Protein AF-A0A0F9H8A0-F1 (afdb_monomer)

Solvent-accessible surface area (backbone atoms only — not comparable to full-atom values): 14462 Å² total; per-residue (Å²): 134,88,82,73,84,85,68,74,73,95,66,88,73,52,72,57,51,53,51,44,54,67,48,83,73,70,80,74,51,96,72,32,31,74,74,49,65,46,56,54,53,43,46,48,53,50,52,33,48,75,70,56,35,42,76,74,58,87,65,53,58,49,68,42,84,92,52,34,30,39,40,38,41,41,46,32,44,36,91,89,60,85,52,95,54,47,40,42,29,38,37,37,36,38,37,75,76,69,84,42,43,43,32,42,33,24,20,43,30,47,76,87,47,95,50,76,55,54,62,72,73,46,73,47,76,43,65,44,37,49,69,64,88,87,53,72,29,45,62,46,52,48,48,54,47,47,54,51,36,56,54,48,46,59,74,48,43,63,57,55,51,51,53,47,52,43,20,55,71,35,67,40,42,58,68,55,49,52,53,50,53,47,38,35,45,75,71,68,56,68,41,53,81,73,36,50,59,45,30,55,47,29,35,70,65,35,94,85,36,30,56,37,87,93,48,33,38,30,48,40,29,52,51,50,25,48,49,49,32,45,65,78,43,57,82,93,47,34,64,61,47,53,50,53,50,48,53,50,39,68,75,62,49,54,86,51,87,118

Sequence (258 aa):
MKRVSKGAIPRKLTENEKFIRGIPIPEVTKSYQPLSHGQQIDILLEEGKMNGFELVSDPHIQWCKRGQVYAGTFDFNHPDVKDKDMGIRVIEMNSYNKKHTAKIATGSNVFICCNGMLVGDFILARKHTPGNLKNNGVVADFKNMVTKALVRSLSSFEELVDEKNRMKSVQFDEQASAWLVDRLFFEEEIINATQFQFLKQEMYLSKNFAVGPKGLITLWDFYNNVTETLKSTRANLMADRHMELHEYTMNNLVDYKF

Organism: NCBI:txid412755

pLDDT: mean 84.56, std 14.17, range [29.94, 96.31]

Structure (mmCIF, N/CA/C/O backbone):
data_AF-A0A0F9H8A0-F1
#
_entry.id   AF-A0A0F9H8A0-F1
#
loop_
_atom_site.group_PDB
_atom_site.id
_atom_site.type_symbol
_atom_site.label_atom_id
_atom_site.label_alt_id
_atom_site.label_comp_id
_atom_site.label_asym_id
_atom_site.label_entity_id
_atom_site.label_seq_id
_atom_site.pdbx_PDB_ins_code
_atom_site.Cartn_x
_atom_site.Cartn_y
_atom_site.Cartn_z
_atom_site.occupancy
_atom_site.B_iso_or_equiv
_atom_site.auth_seq_id
_atom_site.auth_comp_id
_atom_site.auth_asym_id
_atom_site.auth_atom_id
_atom_site.pdbx_PDB_model_num
ATOM 1 N N . MET A 1 1 ? 29.629 5.041 -24.438 1.00 32.06 1 MET A N 1
ATOM 2 C CA . MET A 1 1 ? 29.926 5.748 -23.170 1.00 32.06 1 MET A CA 1
ATOM 3 C C . MET A 1 1 ? 28.861 5.399 -22.141 1.00 32.06 1 MET A C 1
ATOM 5 O O . MET A 1 1 ? 27.707 5.759 -22.329 1.00 32.06 1 MET A O 1
ATOM 9 N N . LYS A 1 2 ? 29.227 4.649 -21.095 1.00 34.38 2 LYS A N 1
ATOM 10 C CA . LYS A 1 2 ? 28.341 4.310 -19.972 1.00 34.38 2 LYS A CA 1
ATOM 11 C C . LYS A 1 2 ? 28.181 5.544 -19.076 1.00 34.38 2 LYS A C 1
ATOM 13 O O . LYS A 1 2 ? 29.119 5.896 -18.368 1.00 34.38 2 LYS A O 1
ATOM 18 N N . ARG A 1 3 ? 27.015 6.197 -19.088 1.00 29.94 3 ARG A N 1
ATOM 19 C CA . ARG A 1 3 ? 26.591 7.054 -17.970 1.00 29.94 3 ARG A CA 1
ATOM 20 C C . ARG A 1 3 ? 25.947 6.140 -16.932 1.00 29.94 3 ARG A C 1
ATOM 22 O O . ARG A 1 3 ? 24.767 5.832 -17.021 1.00 29.94 3 ARG A O 1
ATOM 29 N N . VAL A 1 4 ? 26.765 5.643 -16.010 1.00 35.88 4 VAL A N 1
ATOM 30 C CA . VAL A 1 4 ? 26.280 5.071 -14.751 1.00 35.88 4 VAL A CA 1
ATOM 31 C C . VAL A 1 4 ? 25.747 6.245 -13.929 1.00 35.88 4 VAL A C 1
ATOM 33 O O . VAL A 1 4 ? 26.435 7.262 -13.810 1.00 35.88 4 VAL A O 1
ATOM 36 N N . SER A 1 5 ? 24.509 6.142 -13.451 1.00 35.53 5 SER A N 1
ATOM 37 C CA . SER A 1 5 ? 23.850 7.143 -12.613 1.00 35.53 5 SER A CA 1
ATOM 38 C C . SER A 1 5 ? 24.710 7.447 -11.383 1.00 35.53 5 SER A C 1
ATOM 40 O O . SER A 1 5 ? 24.939 6.599 -10.524 1.00 35.53 5 SER A O 1
ATOM 42 N N . LYS A 1 6 ? 25.225 8.678 -11.312 1.00 39.84 6 LYS A N 1
ATOM 43 C CA . LYS A 1 6 ? 25.695 9.274 -10.061 1.00 39.84 6 LYS A CA 1
ATOM 44 C C . LYS A 1 6 ? 24.446 9.756 -9.327 1.00 39.84 6 LYS A C 1
ATOM 46 O O . LYS A 1 6 ? 23.871 10.744 -9.767 1.00 39.84 6 LYS A O 1
ATOM 51 N N . GLY A 1 7 ? 24.041 9.064 -8.265 1.00 41.06 7 GLY A N 1
ATOM 52 C CA . GLY A 1 7 ? 22.881 9.498 -7.482 1.00 41.06 7 GLY A CA 1
ATOM 53 C C . GLY A 1 7 ? 22.277 8.512 -6.485 1.00 41.06 7 GLY A C 1
ATOM 54 O O . GLY A 1 7 ? 21.287 8.861 -5.861 1.00 41.06 7 GLY A O 1
ATOM 55 N N . ALA A 1 8 ? 22.845 7.320 -6.256 1.00 47.91 8 ALA A N 1
ATOM 56 C CA . ALA A 1 8 ? 22.324 6.461 -5.192 1.00 47.91 8 ALA A CA 1
ATOM 57 C C . ALA A 1 8 ? 22.437 7.188 -3.839 1.00 47.91 8 ALA A C 1
ATOM 59 O O . ALA A 1 8 ? 23.541 7.527 -3.400 1.00 47.91 8 ALA A O 1
ATOM 60 N N . ILE A 1 9 ? 21.295 7.439 -3.191 1.00 56.16 9 ILE A N 1
ATOM 61 C CA . ILE A 1 9 ? 21.244 7.936 -1.813 1.00 56.16 9 ILE A CA 1
ATOM 62 C C . ILE A 1 9 ? 22.126 7.008 -0.967 1.00 56.16 9 ILE A C 1
ATOM 64 O O . ILE A 1 9 ? 21.949 5.790 -1.059 1.00 56.16 9 ILE A O 1
ATOM 68 N N . PRO A 1 10 ? 23.095 7.532 -0.190 1.00 59.66 10 PRO A N 1
ATOM 69 C CA . PRO A 1 10 ? 24.011 6.694 0.568 1.00 59.66 10 PRO A CA 1
ATOM 70 C C . PRO A 1 10 ? 23.231 5.923 1.636 1.00 59.66 10 PRO A C 1
ATOM 72 O O . PRO A 1 10 ? 22.961 6.428 2.720 1.00 59.66 10 PRO A O 1
ATOM 75 N N . ARG A 1 11 ? 22.859 4.686 1.303 1.00 81.62 11 ARG A N 1
ATOM 76 C CA . ARG A 1 11 ? 22.268 3.704 2.208 1.00 81.62 11 ARG A CA 1
ATOM 77 C C . ARG A 1 11 ? 22.850 2.327 1.936 1.00 81.62 11 ARG A C 1
ATOM 79 O O . ARG A 1 11 ? 23.306 2.025 0.830 1.00 81.62 11 ARG A O 1
ATOM 86 N N . LYS A 1 12 ? 22.815 1.469 2.951 1.00 83.81 12 LYS A N 1
ATOM 87 C CA . LYS A 1 12 ? 23.184 0.065 2.790 1.00 83.81 12 LYS A CA 1
ATOM 88 C C . LYS A 1 12 ? 22.099 -0.625 1.959 1.00 83.81 12 LYS A C 1
ATOM 90 O O . LYS A 1 12 ? 20.932 -0.607 2.319 1.00 83.81 12 LYS A O 1
ATOM 95 N N . LEU A 1 13 ? 22.483 -1.222 0.833 1.00 88.00 13 LEU A N 1
ATOM 96 C CA . LEU A 1 13 ? 21.547 -1.988 0.009 1.00 88.00 13 LEU A CA 1
ATOM 97 C C . LEU A 1 13 ? 21.245 -3.341 0.667 1.00 88.00 13 LEU A C 1
ATOM 99 O O . LEU A 1 13 ? 22.172 -4.014 1.143 1.00 88.00 13 LEU A O 1
ATOM 103 N N . THR A 1 14 ? 19.980 -3.762 0.629 1.00 89.25 14 THR A N 1
ATOM 104 C CA . THR A 1 14 ? 19.566 -5.112 1.040 1.00 89.25 14 THR A CA 1
ATOM 105 C C . THR A 1 14 ? 20.143 -6.162 0.083 1.00 89.25 14 THR A C 1
ATOM 107 O O . THR A 1 14 ? 20.545 -5.849 -1.041 1.00 89.25 14 THR A O 1
ATOM 110 N N . GLU A 1 15 ? 20.213 -7.427 0.503 1.00 92.25 15 GLU A N 1
ATOM 111 C CA . GLU A 1 15 ? 20.715 -8.507 -0.363 1.00 92.25 15 GLU A CA 1
ATOM 112 C C . GLU A 1 15 ? 19.858 -8.678 -1.621 1.00 92.25 15 GLU A C 1
ATOM 114 O O . GLU A 1 15 ? 20.394 -8.760 -2.728 1.00 92.25 15 GLU A O 1
ATOM 119 N N . ASN A 1 16 ? 18.532 -8.630 -1.466 1.00 91.44 16 ASN A N 1
ATOM 120 C CA . ASN A 1 16 ? 17.599 -8.699 -2.588 1.00 91.44 16 ASN A CA 1
ATOM 121 C C . ASN A 1 16 ? 17.776 -7.527 -3.553 1.00 91.44 16 ASN A C 1
ATOM 123 O O . ASN A 1 16 ? 17.744 -7.728 -4.766 1.00 91.44 16 ASN A O 1
ATOM 127 N N . GLU A 1 17 ? 18.014 -6.318 -3.045 1.00 93.81 17 GLU A N 1
ATOM 128 C CA . GLU A 1 17 ? 18.275 -5.169 -3.903 1.00 93.81 17 GLU A CA 1
ATOM 129 C C . GLU A 1 17 ? 19.599 -5.298 -4.668 1.00 93.81 17 GLU A C 1
ATOM 131 O O . G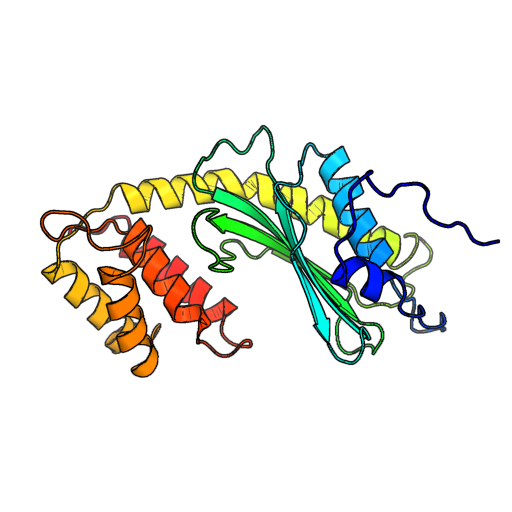LU A 1 17 ? 19.644 -5.055 -5.877 1.00 93.81 17 GLU A O 1
ATOM 136 N N . LYS A 1 18 ? 20.677 -5.719 -3.992 1.00 94.69 18 LYS A N 1
ATOM 137 C CA . LYS A 1 18 ? 21.968 -5.994 -4.646 1.00 94.69 18 LYS A CA 1
ATOM 138 C C . LYS A 1 18 ? 21.800 -7.011 -5.772 1.00 94.69 18 LYS A C 1
ATOM 140 O O . LYS A 1 18 ? 22.342 -6.809 -6.858 1.00 94.69 18 LYS A O 1
ATOM 145 N N . PHE A 1 19 ? 21.022 -8.065 -5.526 1.00 94.88 19 PHE A N 1
ATOM 146 C CA . PHE A 1 19 ? 20.729 -9.096 -6.513 1.00 94.88 19 PHE A CA 1
ATOM 147 C C . PHE A 1 19 ? 20.021 -8.527 -7.750 1.00 94.88 19 PHE A C 1
ATOM 149 O O . PHE A 1 19 ? 20.534 -8.683 -8.857 1.00 94.88 19 PHE A O 1
ATOM 156 N N . ILE A 1 20 ? 18.896 -7.812 -7.591 1.00 94.00 20 ILE A N 1
ATOM 157 C CA . ILE A 1 20 ? 18.136 -7.286 -8.745 1.00 94.00 20 ILE A CA 1
ATOM 158 C C . ILE A 1 20 ? 18.906 -6.219 -9.534 1.00 94.00 20 ILE A C 1
ATOM 160 O O . ILE A 1 20 ? 18.735 -6.119 -10.749 1.00 94.00 20 ILE A O 1
ATOM 164 N N . ARG A 1 21 ? 19.788 -5.452 -8.878 1.00 95.75 21 ARG A N 1
ATOM 165 C CA . ARG A 1 21 ? 20.677 -4.483 -9.541 1.00 95.75 21 ARG A CA 1
ATOM 166 C C . ARG A 1 21 ? 21.768 -5.159 -10.374 1.00 95.75 21 ARG A C 1
ATOM 168 O O . ARG A 1 21 ? 22.250 -4.558 -11.329 1.00 95.75 21 ARG A O 1
ATOM 175 N N . GLY A 1 22 ? 22.143 -6.391 -10.026 1.00 94.94 22 GLY A N 1
ATOM 176 C CA . GLY A 1 22 ? 23.110 -7.204 -10.765 1.00 94.94 22 GLY A CA 1
ATOM 177 C C . GLY A 1 22 ? 22.526 -7.952 -11.967 1.00 94.94 22 GLY A C 1
ATOM 178 O O . GLY A 1 22 ? 23.289 -8.519 -12.749 1.00 94.94 22 GLY A O 1
ATOM 179 N N . ILE A 1 23 ? 21.199 -7.969 -12.138 1.00 95.62 23 ILE A N 1
ATOM 180 C CA . ILE A 1 23 ? 20.561 -8.668 -13.260 1.00 95.62 23 ILE A CA 1
ATOM 181 C C . ILE A 1 23 ? 20.904 -7.961 -14.579 1.00 95.62 23 ILE A C 1
ATOM 183 O O . ILE A 1 23 ? 20.691 -6.749 -14.691 1.00 95.62 23 ILE A O 1
ATOM 187 N N . PRO A 1 24 ? 21.388 -8.695 -15.601 1.00 94.69 24 PRO A N 1
ATOM 188 C CA . PRO A 1 24 ? 21.674 -8.121 -16.908 1.00 94.69 24 PRO A CA 1
ATOM 189 C C . PRO A 1 24 ? 20.450 -7.416 -17.497 1.00 94.69 24 PRO A C 1
ATOM 191 O O . PRO A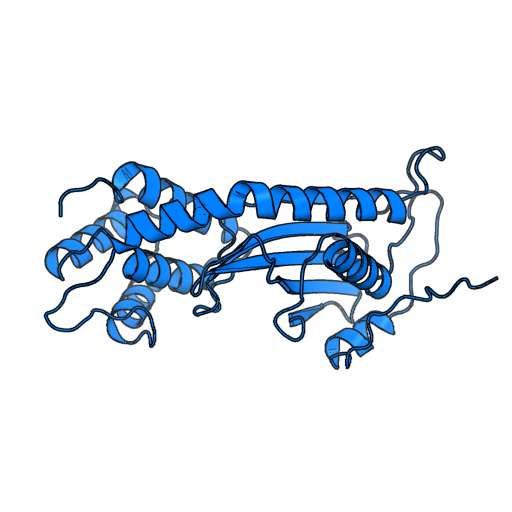 1 24 ? 19.380 -8.010 -17.642 1.00 94.69 24 PRO A O 1
ATOM 194 N N . ILE A 1 25 ? 20.625 -6.142 -17.846 1.00 94.31 25 ILE A N 1
ATOM 195 C CA . ILE A 1 25 ? 19.591 -5.348 -18.508 1.00 94.31 25 ILE A CA 1
ATOM 196 C C . ILE A 1 25 ? 19.433 -5.890 -19.938 1.00 94.31 25 ILE A C 1
ATOM 198 O O . ILE A 1 25 ? 20.445 -6.028 -20.631 1.00 94.31 25 ILE A O 1
ATOM 202 N N . PRO A 1 26 ? 18.206 -6.189 -20.403 1.00 93.62 26 PRO A N 1
ATOM 203 C CA . PRO A 1 26 ? 17.991 -6.627 -21.778 1.00 93.62 26 PRO A CA 1
ATOM 204 C C . PRO A 1 26 ? 18.470 -5.601 -22.809 1.00 93.62 26 PRO A C 1
ATOM 206 O O . PRO A 1 26 ? 18.544 -4.401 -22.539 1.00 93.62 26 PRO A O 1
ATOM 209 N N . GLU A 1 27 ? 18.732 -6.057 -24.029 1.00 91.88 27 GLU A N 1
ATOM 210 C CA . GLU A 1 27 ? 19.092 -5.155 -25.120 1.00 91.88 27 GLU A CA 1
ATOM 211 C C . GLU A 1 27 ? 17.899 -4.307 -25.582 1.00 91.88 27 GLU A C 1
ATOM 213 O O . GLU A 1 27 ? 16.746 -4.754 -25.628 1.00 91.88 27 GLU A O 1
ATOM 218 N N . VAL A 1 28 ? 18.190 -3.056 -25.944 1.00 90.56 28 VAL A N 1
ATOM 219 C CA . VAL A 1 28 ? 17.212 -2.150 -26.550 1.00 90.56 28 VAL A CA 1
ATOM 220 C C . VAL A 1 28 ? 16.885 -2.651 -27.957 1.00 90.56 28 VAL A C 1
ATOM 222 O O . VAL A 1 28 ? 17.776 -2.940 -28.750 1.00 90.56 28 VAL A O 1
ATOM 225 N N . THR A 1 29 ? 15.600 -2.701 -28.296 1.00 90.25 29 THR A N 1
ATOM 226 C CA . THR A 1 29 ? 15.117 -3.039 -29.642 1.00 90.25 29 THR A CA 1
ATOM 227 C C . THR A 1 29 ? 14.176 -1.949 -30.153 1.00 90.25 29 THR A C 1
ATOM 229 O O . THR A 1 29 ? 13.736 -1.088 -29.391 1.00 90.25 29 THR A O 1
ATOM 232 N N . LYS A 1 30 ? 13.790 -2.013 -31.435 1.00 88.12 30 LYS A N 1
ATOM 233 C CA . LYS A 1 30 ? 12.841 -1.058 -32.041 1.00 88.12 30 LYS A CA 1
ATOM 234 C C . LYS A 1 30 ? 11.514 -0.939 -31.274 1.00 88.12 30 LYS A C 1
ATOM 236 O O . LYS A 1 30 ? 10.897 0.118 -31.297 1.00 88.12 30 LYS A O 1
ATOM 241 N N . SER A 1 31 ? 11.074 -2.006 -30.606 1.00 88.69 31 SER A N 1
ATOM 242 C CA . SER A 1 31 ? 9.804 -2.057 -29.870 1.00 88.69 31 SER A CA 1
ATOM 243 C C . SER A 1 31 ? 9.968 -2.148 -28.350 1.00 88.69 31 SER A C 1
ATOM 245 O O . SER A 1 31 ? 8.963 -2.185 -27.641 1.00 88.69 31 SER A O 1
ATOM 247 N N . TYR A 1 32 ? 11.203 -2.174 -27.832 1.00 90.25 32 TYR A N 1
ATOM 248 C CA . TYR A 1 32 ? 11.466 -2.381 -26.408 1.00 90.25 32 TYR A CA 1
ATOM 249 C C . TYR A 1 32 ? 12.641 -1.540 -25.903 1.00 90.25 32 TYR A C 1
ATOM 251 O O . TYR A 1 32 ? 13.770 -1.717 -26.351 1.00 90.25 32 TYR A O 1
ATOM 259 N N . GLN A 1 33 ? 12.372 -0.669 -24.933 1.00 91.94 33 GLN A N 1
ATOM 260 C CA . GLN A 1 33 ? 13.355 0.110 -24.186 1.00 91.94 33 GLN A CA 1
ATOM 261 C C . GLN A 1 33 ? 13.244 -0.269 -22.696 1.00 91.94 33 GLN A C 1
ATOM 263 O O . GLN A 1 33 ? 12.317 0.190 -22.026 1.00 91.94 33 GLN A O 1
ATOM 268 N N . PRO A 1 34 ? 14.134 -1.129 -22.168 1.00 91.06 34 PRO A N 1
ATOM 269 C CA . PRO A 1 34 ? 14.078 -1.544 -20.772 1.00 91.06 34 PRO A CA 1
ATOM 270 C C . PRO A 1 34 ? 14.376 -0.379 -19.825 1.00 91.06 34 PRO A C 1
ATOM 272 O O . PRO A 1 34 ? 15.250 0.446 -20.085 1.00 91.06 34 PRO A O 1
ATOM 275 N N . LEU A 1 35 ? 13.671 -0.366 -18.695 1.00 92.31 35 LEU A N 1
ATOM 276 C CA . LEU A 1 35 ? 13.994 0.442 -17.523 1.00 92.31 35 LEU A CA 1
ATOM 277 C C . LEU A 1 35 ? 14.692 -0.480 -16.529 1.00 92.31 35 LEU A C 1
ATOM 279 O O . LEU A 1 35 ? 14.102 -1.486 -16.134 1.00 92.31 35 LEU A O 1
ATOM 283 N N . SER A 1 36 ? 15.933 -0.168 -16.153 1.00 94.62 36 SER A N 1
ATOM 284 C CA . SER A 1 36 ? 16.666 -0.981 -15.178 1.00 94.62 36 SER A CA 1
ATOM 285 C C . SER A 1 36 ? 15.924 -1.033 -13.841 1.00 94.62 36 SER A C 1
ATOM 287 O O . SER A 1 36 ? 15.410 -0.014 -13.387 1.00 94.62 36 SER A O 1
ATOM 289 N N . HIS A 1 37 ? 15.897 -2.196 -13.188 1.00 94.38 37 HIS A N 1
ATOM 290 C CA . HIS A 1 37 ? 15.320 -2.356 -11.852 1.00 94.38 37 HIS A CA 1
ATOM 291 C C . HIS A 1 37 ? 15.963 -1.400 -10.843 1.00 94.38 37 HIS A C 1
ATOM 293 O O . HIS A 1 37 ? 15.261 -0.696 -10.130 1.00 94.38 37 HIS A O 1
ATOM 299 N N . GLY A 1 38 ? 17.296 -1.301 -10.851 1.00 94.56 38 GLY A N 1
ATOM 300 C CA . GLY A 1 38 ? 18.009 -0.351 -9.997 1.00 94.56 38 GLY A CA 1
ATOM 301 C C . GLY A 1 38 ? 17.676 1.101 -10.323 1.00 94.56 38 GLY A C 1
ATOM 302 O O . GLY A 1 38 ? 17.449 1.891 -9.418 1.00 94.56 38 GLY A O 1
ATOM 303 N N . GLN A 1 39 ? 17.583 1.431 -11.613 1.00 94.00 39 GLN A N 1
ATOM 304 C CA . GLN A 1 39 ? 17.259 2.789 -12.046 1.00 94.00 39 GLN A CA 1
ATOM 305 C C . GLN A 1 39 ? 15.844 3.203 -11.634 1.00 94.00 39 GLN A C 1
ATOM 307 O O . GLN A 1 39 ? 15.631 4.359 -11.299 1.00 94.00 39 GLN A O 1
ATOM 312 N N . GLN A 1 40 ? 14.885 2.277 -11.657 1.00 94.38 40 GLN A N 1
ATOM 313 C CA . GLN A 1 40 ? 13.522 2.541 -11.209 1.00 94.38 40 GLN A CA 1
ATOM 314 C C . GLN A 1 40 ? 13.489 2.923 -9.720 1.00 94.38 40 GLN A C 1
ATOM 316 O O . GLN A 1 40 ? 12.952 3.972 -9.376 1.00 94.38 40 GLN A O 1
ATOM 321 N N . ILE A 1 41 ? 14.190 2.150 -8.882 1.00 95.12 41 ILE A N 1
ATOM 322 C CA . ILE A 1 41 ? 14.358 2.433 -7.449 1.00 95.12 41 ILE A CA 1
ATOM 323 C C . ILE A 1 41 ? 15.068 3.774 -7.227 1.00 95.12 41 ILE A C 1
ATOM 325 O O . ILE A 1 41 ? 14.660 4.557 -6.374 1.00 95.12 41 ILE A O 1
ATOM 329 N N . ASP A 1 42 ? 16.134 4.044 -7.985 1.00 94.88 42 ASP A N 1
ATOM 330 C CA . ASP A 1 42 ? 16.898 5.289 -7.856 1.00 94.88 42 ASP A CA 1
ATOM 331 C C . ASP A 1 42 ? 16.020 6.506 -8.171 1.00 94.88 42 ASP A C 1
ATOM 333 O O . ASP A 1 42 ? 16.030 7.463 -7.406 1.00 94.88 42 ASP A O 1
ATOM 337 N N . ILE A 1 43 ? 15.200 6.443 -9.230 1.00 95.06 43 ILE A N 1
ATOM 338 C CA . ILE A 1 43 ? 14.259 7.518 -9.580 1.00 95.06 43 ILE A CA 1
ATOM 339 C C . ILE A 1 43 ? 13.276 7.772 -8.435 1.00 95.06 43 ILE A C 1
ATOM 341 O O . ILE A 1 43 ? 13.077 8.928 -8.074 1.00 95.06 43 ILE A O 1
ATOM 345 N N . LEU A 1 44 ? 12.680 6.725 -7.851 1.00 95.31 44 LEU A N 1
ATOM 346 C CA . LEU A 1 44 ? 11.758 6.881 -6.724 1.00 95.31 44 LEU A CA 1
ATOM 347 C C . LEU A 1 44 ? 12.417 7.573 -5.535 1.00 95.31 44 LEU A C 1
ATOM 349 O O . LEU A 1 44 ? 11.862 8.513 -4.974 1.00 95.31 44 LEU A O 1
ATOM 353 N N . LEU A 1 45 ? 13.601 7.106 -5.150 1.00 94.88 45 LEU A N 1
ATOM 354 C CA . LEU A 1 45 ? 14.307 7.628 -3.988 1.00 94.88 45 LEU A CA 1
ATOM 355 C C . LEU A 1 45 ? 14.793 9.066 -4.215 1.00 94.88 45 LEU A C 1
ATOM 357 O O . LEU A 1 45 ? 14.652 9.904 -3.324 1.00 94.88 45 LEU A O 1
ATOM 361 N N . GLU A 1 46 ? 15.339 9.365 -5.395 1.00 94.38 46 GLU A N 1
ATOM 362 C CA . GLU A 1 46 ? 15.780 10.711 -5.772 1.00 94.38 46 GLU A CA 1
ATOM 363 C C . GLU A 1 46 ? 14.603 11.694 -5.803 1.00 94.38 46 GLU A C 1
ATOM 365 O O . GLU A 1 46 ? 14.675 12.747 -5.168 1.00 94.38 46 GLU A O 1
ATOM 370 N N . GLU A 1 47 ? 13.503 11.340 -6.475 1.00 94.00 47 GLU A N 1
ATOM 371 C CA . GLU A 1 47 ? 12.308 12.185 -6.544 1.00 94.00 47 GLU A CA 1
ATOM 372 C C . GLU A 1 47 ? 11.634 12.335 -5.181 1.00 94.00 47 GLU A C 1
ATOM 374 O O . GLU A 1 47 ? 11.249 13.445 -4.819 1.00 94.00 47 GLU A O 1
ATOM 379 N N . GLY A 1 48 ? 11.546 11.260 -4.395 1.00 93.31 48 GLY A N 1
ATOM 380 C CA . GLY A 1 48 ? 11.048 11.308 -3.023 1.00 93.31 48 GLY A CA 1
ATOM 381 C C . GLY A 1 48 ? 11.832 12.315 -2.191 1.00 93.31 48 GLY A C 1
ATOM 382 O O . GLY A 1 48 ? 11.259 13.267 -1.666 1.00 93.31 48 GLY A O 1
ATOM 383 N N . LYS A 1 49 ? 13.162 12.187 -2.167 1.00 93.00 49 LYS A N 1
ATOM 384 C CA . LYS A 1 49 ? 14.032 13.110 -1.432 1.00 93.00 49 LYS A CA 1
ATOM 385 C C . LYS A 1 49 ? 13.891 14.558 -1.913 1.00 93.00 49 LYS A C 1
ATOM 387 O O . LYS A 1 49 ? 13.875 15.471 -1.093 1.00 93.00 49 LYS A O 1
ATOM 392 N N . MET A 1 50 ? 13.801 14.782 -3.226 1.00 92.00 50 MET A N 1
ATOM 393 C CA . MET A 1 50 ? 13.605 16.123 -3.792 1.00 92.00 50 MET A CA 1
ATOM 394 C C . MET A 1 50 ? 12.276 16.761 -3.372 1.00 92.00 50 MET A C 1
ATOM 396 O O . MET A 1 50 ? 12.202 17.984 -3.290 1.00 92.00 50 MET A O 1
ATOM 400 N N . ASN A 1 51 ? 11.259 15.948 -3.090 1.00 90.94 51 ASN A N 1
ATOM 401 C CA . ASN A 1 51 ? 9.940 16.388 -2.644 1.00 90.94 51 ASN A CA 1
ATOM 402 C C . ASN A 1 51 ? 9.747 16.229 -1.124 1.00 90.94 51 ASN A C 1
ATOM 404 O O . ASN A 1 51 ? 8.616 16.162 -0.676 1.00 90.94 51 ASN A O 1
ATOM 408 N N . GLY A 1 52 ? 10.823 16.144 -0.330 1.00 91.44 52 GLY A N 1
ATOM 409 C CA . GLY A 1 52 ? 10.732 16.125 1.138 1.00 91.44 52 GLY A CA 1
ATOM 410 C C . GLY A 1 52 ? 10.314 14.789 1.762 1.00 91.44 52 GLY A C 1
ATOM 411 O O . GLY A 1 52 ? 10.075 14.736 2.965 1.00 91.44 52 GLY A O 1
ATOM 412 N N . PHE A 1 53 ? 10.242 13.708 0.981 1.00 92.06 53 PHE A N 1
ATOM 413 C CA . PHE A 1 53 ? 9.970 12.375 1.510 1.00 92.06 53 PHE A CA 1
ATOM 414 C C . PHE A 1 53 ? 11.232 11.751 2.098 1.00 92.06 53 PHE A C 1
ATOM 416 O O . PHE A 1 53 ? 12.299 11.733 1.475 1.00 92.06 53 PHE A O 1
ATOM 423 N N . GLU A 1 54 ? 11.076 11.149 3.270 1.00 90.88 54 GLU A N 1
ATOM 424 C CA . GLU A 1 54 ? 12.137 10.451 3.984 1.00 90.88 54 GLU A CA 1
ATOM 425 C C . GLU A 1 54 ? 11.787 8.975 4.124 1.00 90.88 54 GLU A C 1
ATOM 427 O O . GLU A 1 54 ? 10.708 8.617 4.588 1.00 90.88 54 GLU A O 1
ATOM 432 N N . LEU A 1 55 ? 12.698 8.102 3.699 1.00 90.50 55 LEU A N 1
ATOM 433 C CA . LEU A 1 55 ? 12.498 6.661 3.782 1.00 90.50 55 LEU A CA 1
ATOM 434 C C . LEU A 1 55 ? 12.529 6.213 5.254 1.00 90.50 55 LEU A C 1
ATOM 436 O O . LEU A 1 55 ? 13.498 6.483 5.961 1.00 90.50 55 LEU A O 1
ATOM 440 N N . VAL A 1 56 ? 11.486 5.510 5.696 1.00 86.69 56 VAL A N 1
ATOM 441 C CA . VAL A 1 56 ? 11.296 5.112 7.104 1.00 86.69 56 VAL A CA 1
ATOM 442 C C . VAL A 1 56 ? 12.119 3.877 7.467 1.00 86.69 56 VAL A C 1
ATOM 444 O O . VAL A 1 56 ? 12.589 3.739 8.596 1.00 86.69 56 VAL A O 1
ATOM 447 N N . SER A 1 57 ? 12.290 2.959 6.520 1.00 85.00 57 SER A N 1
ATOM 448 C CA . SER A 1 57 ? 12.930 1.663 6.737 1.00 85.00 57 SER A CA 1
ATOM 449 C C . SER A 1 57 ? 13.580 1.136 5.458 1.00 85.00 57 SER A C 1
ATOM 451 O O . SER A 1 57 ? 13.388 1.676 4.366 1.00 85.00 57 SER A O 1
ATOM 453 N N . ASP A 1 58 ? 14.375 0.071 5.584 1.00 88.69 58 ASP A N 1
ATOM 454 C CA . ASP A 1 58 ? 14.914 -0.609 4.410 1.00 88.69 58 ASP A CA 1
ATOM 455 C C . ASP A 1 58 ? 13.768 -1.116 3.513 1.00 88.69 58 ASP A C 1
ATOM 457 O O . ASP A 1 58 ? 12.848 -1.769 4.014 1.00 88.69 58 ASP A O 1
ATOM 461 N N . PRO A 1 59 ? 13.814 -0.873 2.187 1.00 89.75 59 PRO A N 1
ATOM 462 C CA . PRO A 1 59 ? 12.739 -1.289 1.300 1.00 89.75 59 PRO A CA 1
ATOM 463 C C . PRO A 1 59 ? 12.569 -2.805 1.276 1.00 89.75 59 PRO A C 1
ATOM 465 O O . PRO A 1 59 ? 13.549 -3.555 1.166 1.00 89.75 59 PRO A O 1
ATOM 468 N N . HIS A 1 60 ? 11.317 -3.261 1.271 1.00 87.75 60 HIS A N 1
ATOM 469 C CA . HIS A 1 60 ? 11.016 -4.674 1.079 1.00 87.75 60 HIS A CA 1
ATOM 470 C C . HIS A 1 60 ? 11.045 -5.006 -0.409 1.00 87.75 60 HIS A C 1
ATOM 472 O O . HIS A 1 60 ? 10.155 -4.621 -1.166 1.00 87.75 60 HIS A O 1
ATOM 478 N N . ILE A 1 61 ? 12.088 -5.712 -0.842 1.00 87.44 61 ILE A N 1
ATOM 479 C CA . ILE A 1 61 ? 12.296 -6.078 -2.245 1.00 87.44 61 ILE A CA 1
ATOM 480 C C . ILE A 1 61 ? 12.040 -7.568 -2.432 1.00 87.44 61 ILE A C 1
ATOM 482 O O . ILE A 1 61 ? 12.689 -8.407 -1.803 1.00 87.44 61 ILE A O 1
ATOM 486 N N . GLN A 1 62 ? 11.146 -7.891 -3.361 1.00 84.44 62 GLN A N 1
ATOM 487 C CA . GLN A 1 62 ? 10.845 -9.248 -3.795 1.00 84.44 62 GLN A CA 1
ATOM 488 C C . GLN A 1 62 ? 11.139 -9.407 -5.282 1.00 84.44 62 GLN A C 1
ATOM 490 O O . GLN A 1 62 ? 11.016 -8.475 -6.079 1.00 84.44 62 GLN A O 1
ATOM 495 N N . TRP A 1 63 ? 11.504 -10.619 -5.679 1.00 88.19 63 TRP A N 1
ATOM 496 C CA . TRP A 1 63 ? 11.766 -10.939 -7.072 1.00 88.19 63 TRP A CA 1
ATOM 497 C C . TRP A 1 63 ? 11.360 -12.372 -7.383 1.00 88.19 63 TRP A C 1
ATOM 499 O O . TRP A 1 63 ? 11.362 -13.252 -6.525 1.00 88.19 63 TRP A O 1
ATOM 509 N N . CYS A 1 64 ? 11.021 -12.625 -8.644 1.00 84.19 64 CYS A N 1
ATOM 510 C CA . CYS A 1 64 ? 10.739 -13.968 -9.130 1.00 84.19 64 CYS A CA 1
ATOM 511 C C . CYS A 1 64 ? 11.355 -14.179 -10.517 1.00 84.19 64 CYS A C 1
ATOM 513 O O . CYS A 1 64 ? 11.982 -13.285 -11.092 1.00 84.19 64 CYS A O 1
ATOM 515 N N . LYS A 1 65 ? 11.243 -15.404 -11.047 1.00 89.75 65 LYS A N 1
ATOM 516 C CA . LYS A 1 65 ? 11.784 -15.774 -12.369 1.00 89.75 65 LYS A CA 1
ATOM 517 C C . LYS A 1 65 ? 13.266 -15.387 -12.532 1.00 89.75 65 LYS A C 1
ATOM 519 O O . LYS A 1 65 ? 13.653 -14.859 -13.569 1.00 89.75 65 LYS A O 1
ATOM 524 N N . ARG A 1 66 ? 14.087 -15.646 -11.502 1.00 91.44 66 ARG A N 1
ATOM 525 C CA . ARG A 1 66 ? 15.527 -15.307 -11.463 1.00 91.44 66 ARG A CA 1
ATOM 526 C C . ARG A 1 66 ? 15.803 -13.809 -11.679 1.00 91.44 66 ARG A C 1
ATOM 528 O O . ARG A 1 66 ? 16.684 -13.444 -12.448 1.00 91.44 66 ARG A O 1
ATOM 535 N N . GLY A 1 67 ? 15.007 -12.949 -11.044 1.00 87.88 67 GLY A N 1
ATOM 536 C CA . GLY A 1 67 ? 15.186 -11.495 -11.097 1.00 87.88 67 GLY A CA 1
ATOM 537 C C . GLY A 1 67 ? 14.665 -10.835 -12.374 1.00 87.88 67 GLY A C 1
ATOM 538 O O . GLY A 1 67 ? 14.931 -9.664 -12.592 1.00 87.88 67 GLY A O 1
ATOM 539 N N . GLN A 1 68 ? 13.927 -11.560 -13.222 1.00 92.25 68 GLN A N 1
ATOM 540 C CA . GLN A 1 68 ? 13.293 -10.992 -14.421 1.00 92.25 68 GLN A CA 1
ATOM 541 C C . GLN A 1 68 ? 12.036 -10.174 -14.112 1.00 92.25 68 GLN A C 1
ATOM 543 O O . GLN A 1 68 ? 11.558 -9.437 -14.975 1.00 92.25 68 GLN A O 1
ATOM 548 N N . VAL A 1 69 ? 11.467 -10.360 -12.923 1.00 87.56 69 VAL A N 1
ATOM 549 C CA . VAL A 1 69 ? 10.356 -9.578 -12.385 1.00 87.56 69 VAL A CA 1
ATOM 550 C C . VAL A 1 69 ? 10.731 -9.213 -10.957 1.00 87.56 69 VAL A C 1
ATOM 552 O O . VAL A 1 69 ? 11.121 -10.102 -10.192 1.00 87.56 69 VAL A O 1
ATOM 555 N N . TYR A 1 70 ? 10.597 -7.937 -10.605 1.00 91.56 70 TYR A N 1
ATOM 556 C CA . TYR A 1 70 ? 10.722 -7.477 -9.225 1.00 91.56 70 TYR A CA 1
ATOM 557 C C . TYR A 1 70 ? 9.492 -6.673 -8.814 1.00 91.56 70 TYR A C 1
ATOM 559 O O . TYR A 1 70 ? 8.849 -6.035 -9.653 1.00 91.56 70 TYR A O 1
ATOM 567 N N . ALA A 1 71 ? 9.213 -6.702 -7.516 1.00 87.88 71 ALA A N 1
ATOM 568 C CA . ALA A 1 71 ? 8.318 -5.784 -6.839 1.00 87.88 71 ALA A CA 1
ATOM 569 C C . ALA A 1 71 ? 9.032 -5.213 -5.608 1.00 87.88 71 ALA A C 1
ATOM 571 O O . ALA A 1 71 ? 9.782 -5.926 -4.936 1.00 87.88 71 ALA A O 1
ATOM 572 N N . GLY A 1 72 ? 8.840 -3.927 -5.343 1.00 87.12 72 GLY A N 1
ATOM 573 C CA . GLY A 1 72 ? 9.421 -3.239 -4.196 1.00 87.12 72 GLY A CA 1
ATOM 574 C C . GLY A 1 72 ? 8.358 -2.473 -3.428 1.00 87.12 72 GLY A C 1
ATOM 575 O O . GLY A 1 72 ? 7.463 -1.897 -4.041 1.00 87.12 72 GLY A O 1
ATOM 576 N N . THR A 1 73 ? 8.473 -2.460 -2.105 1.00 88.94 73 THR A N 1
ATOM 577 C CA . THR A 1 73 ? 7.619 -1.678 -1.207 1.00 88.94 73 THR A CA 1
ATOM 578 C C . THR A 1 73 ? 8.486 -0.718 -0.403 1.00 88.94 73 THR A C 1
ATOM 580 O O . THR A 1 73 ? 9.484 -1.130 0.194 1.00 88.94 73 THR A O 1
ATOM 583 N N . PHE A 1 74 ? 8.105 0.556 -0.417 1.00 90.88 74 PHE A N 1
ATOM 584 C CA . PHE A 1 74 ? 8.846 1.671 0.158 1.00 90.88 74 PHE A CA 1
ATOM 585 C C . PHE A 1 74 ? 7.915 2.464 1.067 1.00 90.88 74 PHE A C 1
ATOM 587 O O . PHE A 1 74 ? 6.878 2.943 0.609 1.00 90.88 74 PHE A O 1
ATOM 594 N N . ASP A 1 75 ? 8.297 2.609 2.330 1.00 88.94 75 ASP A N 1
ATOM 595 C CA . ASP A 1 75 ? 7.547 3.383 3.314 1.00 88.94 75 ASP A CA 1
ATOM 596 C C . ASP A 1 75 ? 8.241 4.726 3.538 1.00 88.94 75 ASP A C 1
ATOM 598 O O . ASP A 1 75 ? 9.445 4.774 3.806 1.00 88.94 75 ASP A O 1
ATOM 602 N N . PHE A 1 76 ? 7.484 5.812 3.419 1.00 89.31 76 PHE A N 1
ATOM 603 C CA . PHE A 1 76 ? 7.968 7.180 3.528 1.00 89.31 76 PHE A CA 1
ATOM 604 C C . PHE A 1 76 ? 7.226 7.968 4.608 1.00 89.31 76 PHE A C 1
ATOM 606 O O . PHE A 1 76 ? 6.007 7.857 4.767 1.00 89.31 76 PHE A O 1
ATOM 613 N N . ASN A 1 77 ? 7.983 8.829 5.280 1.00 88.12 77 ASN A N 1
ATOM 614 C CA . ASN A 1 77 ? 7.488 9.957 6.054 1.00 88.12 77 ASN A CA 1
ATOM 615 C C . ASN A 1 77 ? 7.575 11.237 5.220 1.00 88.12 77 ASN A C 1
ATOM 617 O O . ASN A 1 77 ? 8.386 11.339 4.297 1.00 88.12 77 ASN A O 1
ATOM 621 N N . HIS A 1 78 ? 6.760 12.224 5.576 1.00 90.06 78 HIS A N 1
ATOM 622 C CA . HIS A 1 78 ? 6.803 13.565 5.004 1.00 90.06 78 HIS A CA 1
ATOM 623 C C . HIS A 1 78 ? 6.459 14.596 6.096 1.00 90.06 78 HIS A C 1
ATOM 625 O O . HIS A 1 78 ? 5.620 14.292 6.941 1.00 90.06 78 HIS A O 1
ATOM 631 N N . PRO A 1 79 ? 7.046 15.808 6.113 1.00 86.88 79 PRO A N 1
ATOM 632 C CA . PRO A 1 79 ? 6.755 16.825 7.135 1.00 86.88 79 PRO A CA 1
ATOM 633 C C . PRO A 1 79 ? 5.274 17.220 7.263 1.00 86.88 79 PRO A C 1
ATOM 635 O O . PRO A 1 79 ? 4.815 17.553 8.359 1.00 86.88 79 PRO A O 1
ATOM 638 N N . ASP A 1 80 ? 4.538 17.155 6.153 1.00 85.25 80 ASP A N 1
ATOM 639 C CA . ASP A 1 80 ? 3.092 17.432 6.104 1.00 85.25 80 ASP A CA 1
ATOM 640 C C . ASP A 1 80 ? 2.243 16.234 6.566 1.00 85.25 80 ASP A C 1
ATOM 642 O O . ASP A 1 80 ? 1.061 16.369 6.856 1.00 85.25 80 ASP A O 1
ATOM 646 N N . VAL A 1 81 ? 2.856 15.058 6.698 1.00 81.38 81 VAL A N 1
ATOM 647 C CA . VAL A 1 81 ? 2.222 13.825 7.167 1.00 81.38 81 VAL A CA 1
ATOM 648 C C . VAL A 1 81 ? 2.511 13.671 8.656 1.00 81.38 81 VAL A C 1
ATOM 650 O O . VAL A 1 81 ? 3.535 13.127 9.068 1.00 81.38 81 VAL A O 1
ATOM 653 N N . LYS A 1 82 ? 1.601 14.184 9.489 1.00 76.69 82 LYS A N 1
ATOM 654 C CA . LYS A 1 82 ? 1.722 14.148 10.954 1.00 76.69 82 LYS A CA 1
ATOM 655 C C . LYS A 1 82 ? 0.761 13.136 11.558 1.00 76.69 82 LYS A C 1
ATOM 657 O O . LYS A 1 82 ? -0.186 13.507 12.244 1.00 76.69 82 LYS A O 1
ATOM 662 N N . ASP A 1 83 ? 1.033 11.858 11.324 1.00 83.38 83 ASP A N 1
ATOM 663 C CA . ASP A 1 83 ? 0.297 10.776 11.963 1.00 83.38 83 ASP A CA 1
ATOM 664 C C . ASP A 1 83 ? 1.233 9.713 12.544 1.00 83.38 83 ASP A C 1
ATOM 666 O O . ASP A 1 83 ? 2.241 9.353 11.946 1.00 83.38 83 ASP A O 1
ATOM 670 N N . LYS A 1 84 ? 0.918 9.224 13.747 1.00 79.19 84 LYS A N 1
ATOM 671 C CA . LYS A 1 84 ? 1.740 8.220 14.444 1.00 79.19 84 LYS A CA 1
ATOM 672 C C . LYS A 1 84 ? 1.428 6.781 14.024 1.00 79.19 84 LYS A C 1
ATOM 674 O O . LYS A 1 84 ? 2.235 5.891 14.274 1.00 79.19 84 LYS A O 1
ATOM 679 N N . ASP A 1 85 ? 0.249 6.551 13.448 1.00 74.12 85 ASP A N 1
ATOM 680 C CA . ASP A 1 85 ? -0.247 5.219 13.106 1.00 74.12 85 ASP A CA 1
ATOM 681 C C . ASP A 1 85 ? -0.128 4.949 11.598 1.00 74.12 85 ASP A C 1
ATOM 683 O O . ASP A 1 85 ? -0.082 3.787 11.193 1.00 74.12 85 ASP A O 1
ATOM 687 N N . MET A 1 86 ? -0.079 6.002 10.774 1.00 80.56 86 MET A N 1
ATOM 688 C CA . MET A 1 86 ? -0.092 5.934 9.313 1.00 80.56 86 MET A CA 1
ATOM 689 C C . MET A 1 86 ? 1.059 6.703 8.666 1.00 80.56 86 MET A C 1
ATOM 691 O O . MET A 1 86 ? 1.499 7.732 9.167 1.00 80.56 86 MET A O 1
ATOM 695 N N . GLY A 1 87 ? 1.480 6.240 7.492 1.00 84.19 87 GLY A N 1
ATOM 696 C CA . GLY A 1 87 ? 2.392 6.956 6.603 1.00 84.19 87 GLY A CA 1
ATOM 697 C C . GLY A 1 87 ? 2.148 6.623 5.141 1.00 84.19 87 GLY A C 1
ATOM 698 O O . GLY A 1 87 ? 1.152 5.987 4.791 1.00 84.19 87 GLY A O 1
ATOM 699 N N . ILE A 1 88 ? 3.050 7.064 4.271 1.00 86.94 88 ILE A N 1
ATOM 700 C CA . ILE A 1 88 ? 2.896 6.892 2.826 1.00 86.94 88 ILE A CA 1
ATOM 701 C C . ILE A 1 88 ? 3.637 5.638 2.389 1.00 86.94 88 ILE A C 1
ATOM 703 O O . ILE A 1 88 ? 4.822 5.480 2.672 1.00 86.94 88 ILE A O 1
ATOM 707 N N . ARG A 1 89 ? 2.959 4.766 1.643 1.00 87.81 89 ARG A N 1
ATOM 708 C CA . ARG A 1 89 ? 3.572 3.596 1.021 1.00 87.81 89 ARG A CA 1
ATOM 709 C C . ARG A 1 89 ? 3.532 3.706 -0.488 1.00 87.81 89 ARG A C 1
ATOM 711 O O . ARG A 1 89 ? 2.504 3.990 -1.097 1.00 87.81 89 ARG A O 1
ATOM 718 N N . VAL A 1 90 ? 4.673 3.408 -1.088 1.00 88.25 90 VAL A N 1
ATOM 719 C CA . VAL A 1 90 ? 4.844 3.301 -2.529 1.00 88.25 90 VAL A CA 1
ATOM 720 C C . VAL A 1 90 ? 5.185 1.861 -2.871 1.00 88.25 90 VAL A C 1
ATOM 722 O O . VAL A 1 90 ? 6.068 1.252 -2.265 1.00 88.25 90 VAL A O 1
ATOM 725 N N . ILE A 1 91 ? 4.493 1.314 -3.861 1.00 88.06 91 ILE A N 1
ATOM 726 C CA . ILE A 1 91 ? 4.790 0.008 -4.434 1.00 88.06 91 ILE A CA 1
ATOM 727 C C . ILE A 1 91 ? 5.225 0.204 -5.872 1.00 88.06 91 ILE A C 1
ATOM 729 O O . ILE A 1 91 ? 4.555 0.862 -6.662 1.00 88.06 91 ILE A O 1
ATOM 733 N N . GLU A 1 92 ? 6.328 -0.427 -6.239 1.00 89.00 92 GLU A N 1
ATOM 734 C CA . GLU A 1 92 ? 6.802 -0.453 -7.611 1.00 89.00 92 GLU A CA 1
ATOM 735 C C . GLU A 1 92 ? 6.883 -1.874 -8.134 1.00 89.00 92 GLU A C 1
ATOM 737 O O . GLU A 1 92 ? 7.183 -2.813 -7.401 1.00 89.00 92 GLU A O 1
ATOM 742 N N . MET A 1 93 ? 6.666 -2.028 -9.436 1.00 88.44 93 MET A N 1
ATOM 743 C CA . MET A 1 93 ? 6.888 -3.292 -10.127 1.00 88.44 93 MET A CA 1
ATOM 744 C C . MET A 1 93 ? 7.552 -3.045 -11.476 1.00 88.44 93 MET A C 1
ATOM 746 O O . MET A 1 93 ? 7.312 -2.030 -12.135 1.00 88.44 93 MET A O 1
ATOM 750 N N . ASN A 1 94 ? 8.371 -3.997 -11.910 1.00 91.00 94 ASN A N 1
ATOM 751 C CA . ASN A 1 94 ? 9.005 -3.966 -13.220 1.00 91.00 94 ASN A CA 1
ATOM 752 C C . ASN A 1 94 ? 9.263 -5.380 -13.735 1.00 91.00 94 ASN A C 1
ATOM 754 O O . ASN A 1 94 ? 9.395 -6.326 -12.957 1.00 91.00 94 ASN A O 1
ATOM 758 N N . SER A 1 95 ? 9.405 -5.520 -15.053 1.00 91.56 95 SER A N 1
ATOM 759 C CA . SER A 1 95 ? 9.865 -6.771 -15.644 1.00 91.56 95 SER A CA 1
ATOM 760 C C . SER A 1 95 ? 10.737 -6.587 -16.880 1.00 91.56 95 SER A C 1
ATOM 762 O O . SER A 1 95 ? 10.469 -5.760 -17.754 1.00 91.56 95 SER A O 1
ATOM 764 N N . TYR A 1 96 ? 11.749 -7.442 -16.983 1.00 94.38 96 TYR A N 1
ATOM 765 C CA . TYR A 1 96 ? 12.589 -7.606 -18.166 1.00 94.38 96 TYR A CA 1
ATOM 766 C C . TYR A 1 96 ? 12.018 -8.621 -19.162 1.00 94.38 96 TYR A C 1
ATOM 768 O O . TYR A 1 96 ? 12.226 -8.506 -20.369 1.00 94.38 96 TYR A O 1
ATOM 776 N N . ASN A 1 97 ? 11.215 -9.576 -18.687 1.00 90.94 97 ASN A N 1
ATOM 777 C CA . ASN A 1 97 ? 10.584 -10.602 -19.525 1.00 90.94 97 ASN A CA 1
ATOM 778 C C . ASN A 1 97 ? 9.310 -10.131 -20.259 1.00 90.94 97 ASN A C 1
ATOM 780 O O . ASN A 1 97 ? 8.607 -10.953 -20.850 1.00 90.94 97 ASN A O 1
ATOM 784 N N . LYS A 1 98 ? 8.999 -8.826 -20.213 1.00 90.00 98 LYS A N 1
ATOM 785 C CA . LYS A 1 98 ? 7.860 -8.179 -20.893 1.00 90.00 98 LYS A CA 1
ATOM 786 C C . LYS A 1 98 ? 6.474 -8.637 -20.411 1.00 90.00 98 LYS A C 1
ATOM 788 O O . LYS A 1 98 ? 5.479 -8.337 -21.068 1.00 90.00 98 LYS A O 1
ATOM 793 N N . LYS A 1 99 ? 6.382 -9.354 -19.283 1.00 86.06 99 LYS A N 1
ATOM 794 C CA . LYS A 1 99 ? 5.097 -9.786 -18.698 1.00 86.06 99 LYS A CA 1
ATOM 795 C C . LYS A 1 99 ? 4.409 -8.679 -17.901 1.00 86.06 99 LYS A C 1
ATOM 797 O O . LYS A 1 99 ? 3.189 -8.696 -17.777 1.00 86.06 99 LYS A O 1
ATOM 802 N N . HIS A 1 100 ? 5.174 -7.704 -17.415 1.00 83.25 100 HIS A N 1
ATOM 803 C CA . HIS A 1 100 ? 4.678 -6.556 -16.663 1.00 83.25 100 HIS A CA 1
ATOM 804 C C . HIS A 1 100 ? 5.282 -5.245 -17.172 1.00 83.25 100 HIS A C 1
ATOM 806 O O . HIS A 1 100 ? 6.454 -5.174 -17.544 1.00 83.25 100 HIS A O 1
ATOM 812 N N . THR A 1 101 ? 4.472 -4.192 -17.161 1.00 86.94 101 THR A N 1
ATOM 813 C CA . THR A 1 101 ? 4.915 -2.811 -17.377 1.00 86.94 101 THR A CA 1
ATOM 814 C C . THR A 1 101 ? 5.736 -2.310 -16.188 1.00 86.94 101 THR A C 1
ATOM 816 O O . THR A 1 101 ? 5.635 -2.877 -15.101 1.00 86.94 101 THR A O 1
ATOM 819 N N . ALA A 1 102 ? 6.493 -1.225 -16.363 1.00 88.31 102 ALA A N 1
ATOM 820 C CA . ALA A 1 102 ? 6.970 -0.457 -15.217 1.00 88.31 102 ALA A CA 1
ATOM 821 C C . ALA A 1 102 ? 5.745 0.164 -14.533 1.00 88.31 102 ALA A C 1
ATOM 823 O O . ALA A 1 102 ? 4.942 0.823 -15.199 1.00 88.31 102 ALA A O 1
ATOM 824 N N . LYS A 1 103 ? 5.546 -0.116 -13.249 1.00 88.00 103 LYS A N 1
ATOM 825 C CA . LYS A 1 103 ? 4.409 0.375 -12.471 1.00 88.00 103 LYS A CA 1
ATOM 826 C C . LYS A 1 103 ? 4.887 1.056 -11.205 1.00 88.00 103 LYS A C 1
ATOM 828 O O . LYS A 1 103 ? 5.862 0.610 -10.604 1.00 88.00 103 LYS A O 1
ATOM 833 N N . ILE A 1 104 ? 4.135 2.070 -10.814 1.00 87.62 104 ILE A N 1
ATOM 834 C CA . ILE A 1 104 ? 4.163 2.657 -9.485 1.00 87.62 104 ILE A CA 1
ATOM 835 C C . ILE A 1 104 ? 2.724 2.758 -8.984 1.00 87.62 104 ILE A C 1
ATOM 837 O O . ILE A 1 104 ? 1.821 3.090 -9.752 1.00 87.62 104 ILE A O 1
ATOM 841 N N . ALA A 1 105 ? 2.527 2.425 -7.722 1.00 83.06 105 ALA A N 1
ATOM 842 C CA . ALA A 1 105 ? 1.286 2.569 -6.991 1.00 83.06 105 ALA A CA 1
ATOM 843 C C . ALA A 1 105 ? 1.592 3.284 -5.679 1.00 83.06 105 ALA A C 1
ATOM 845 O O . ALA A 1 105 ? 2.647 3.058 -5.083 1.00 83.06 105 ALA A O 1
ATOM 846 N N . THR A 1 106 ? 0.682 4.136 -5.233 1.00 79.75 106 THR A N 1
ATOM 847 C CA . THR A 1 106 ? 0.777 4.796 -3.931 1.00 79.75 106 THR A CA 1
ATOM 848 C C . THR A 1 106 ? -0.495 4.566 -3.147 1.00 79.75 106 THR A C 1
ATOM 850 O O . THR A 1 106 ? -1.576 4.660 -3.721 1.00 79.75 106 THR A O 1
ATOM 853 N N . GLY A 1 107 ? -0.347 4.339 -1.848 1.00 73.12 107 GLY A N 1
ATOM 854 C CA . GLY A 1 107 ? -1.442 4.292 -0.887 1.00 73.12 107 GLY A CA 1
ATOM 855 C C . GLY A 1 107 ? -0.965 4.751 0.488 1.00 73.12 107 GLY A C 1
ATOM 856 O O . GLY A 1 107 ? 0.226 5.022 0.693 1.00 73.12 107 GLY A O 1
ATOM 857 N N . SER A 1 108 ? -1.883 4.846 1.444 1.00 64.44 108 SER A N 1
ATOM 858 C CA . SER A 1 108 ? -1.501 4.952 2.853 1.00 64.44 108 SER A CA 1
ATOM 859 C C . SER A 1 108 ? -1.084 3.588 3.392 1.00 64.44 108 SER A C 1
ATOM 861 O O . SER A 1 108 ? -1.561 2.560 2.935 1.00 64.44 108 SER A O 1
ATOM 863 N N . ASN A 1 109 ? -0.190 3.565 4.374 1.00 59.62 109 ASN A N 1
ATOM 864 C CA . ASN A 1 109 ? 0.164 2.364 5.115 1.00 59.62 109 ASN A CA 1
ATOM 865 C C . ASN A 1 109 ? -0.029 2.598 6.607 1.00 59.62 109 ASN A C 1
ATOM 867 O O . ASN A 1 109 ? 0.430 3.605 7.137 1.00 59.62 109 ASN A O 1
ATOM 871 N N . VAL A 1 110 ? -0.642 1.632 7.284 1.00 56.47 110 VAL A N 1
ATOM 872 C CA . VAL A 1 110 ? -0.695 1.585 8.746 1.00 56.47 110 VAL A CA 1
ATOM 873 C C . VAL A 1 110 ? 0.637 1.021 9.234 1.00 56.47 110 VAL A C 1
ATOM 875 O O . VAL A 1 110 ? 0.925 -0.151 9.024 1.00 56.47 110 VAL A O 1
ATOM 878 N N . PHE A 1 111 ? 1.477 1.822 9.887 1.00 51.28 111 PHE A N 1
ATOM 879 C CA . PHE A 1 111 ? 2.820 1.394 10.311 1.00 51.28 111 PHE A CA 1
ATOM 880 C C . PHE A 1 111 ? 2.805 0.197 11.267 1.00 51.28 111 PHE A C 1
ATOM 882 O O . PHE A 1 111 ? 3.751 -0.588 11.314 1.00 51.28 111 PHE A O 1
ATOM 889 N N . ILE A 1 112 ? 1.719 0.065 12.024 1.00 47.75 112 ILE A N 1
ATOM 890 C CA . ILE A 1 112 ? 1.546 -0.925 13.087 1.00 47.75 112 ILE A CA 1
ATOM 891 C C . ILE A 1 112 ? 1.031 -2.272 12.539 1.00 47.75 112 ILE A C 1
ATOM 893 O O . ILE A 1 112 ? 1.074 -3.286 13.237 1.00 47.75 112 ILE A O 1
ATOM 897 N N . CYS A 1 113 ? 0.596 -2.315 11.277 1.00 51.31 113 CYS A N 1
ATOM 898 C CA . CYS A 1 113 ? 0.055 -3.514 10.654 1.00 51.31 113 CYS A CA 1
ATOM 899 C C . CYS A 1 113 ? 0.731 -3.760 9.300 1.00 51.31 113 CYS A C 1
ATOM 901 O O . CYS A 1 113 ? 0.764 -2.895 8.429 1.00 51.31 113 CYS A O 1
ATOM 903 N N . CYS A 1 114 ? 1.281 -4.955 9.076 1.00 46.78 114 CYS A N 1
ATOM 904 C CA . CYS A 1 114 ? 1.924 -5.304 7.803 1.00 46.78 114 CYS A CA 1
ATOM 905 C C . CYS A 1 114 ? 0.897 -5.579 6.688 1.00 46.78 114 CYS A C 1
ATOM 907 O O . CYS A 1 114 ? 1.089 -6.503 5.895 1.00 46.78 114 CYS A O 1
ATOM 909 N N . ASN A 1 115 ? -0.210 -4.830 6.643 1.00 49.22 115 ASN A N 1
ATOM 910 C CA . ASN A 1 115 ? -1.454 -5.284 6.013 1.00 49.22 115 ASN A CA 1
ATOM 911 C C . ASN A 1 115 ? -1.426 -5.181 4.505 1.00 49.22 115 ASN A C 1
ATOM 913 O O . ASN A 1 115 ? -2.251 -5.773 3.824 1.00 49.22 115 ASN A O 1
ATOM 917 N N . GLY A 1 116 ? -0.451 -4.430 3.990 1.00 49.25 116 GLY A N 1
ATOM 918 C CA . GLY A 1 116 ? -0.444 -4.049 2.590 1.00 49.25 116 GLY A CA 1
ATOM 919 C C . GLY A 1 116 ? -1.694 -3.256 2.225 1.00 49.25 116 GLY A C 1
ATOM 920 O O . GLY A 1 116 ? -2.012 -3.198 1.045 1.00 49.25 116 GLY A O 1
ATOM 921 N N . MET A 1 117 ? -2.394 -2.680 3.217 1.00 47.88 117 MET A N 1
ATOM 922 C CA . MET A 1 117 ? -3.551 -1.837 2.981 1.00 47.88 117 MET A CA 1
ATOM 923 C C . MET A 1 117 ? -3.114 -0.726 2.035 1.00 47.88 117 MET A C 1
ATOM 925 O O . MET A 1 117 ? -2.137 -0.036 2.306 1.00 47.88 117 MET A O 1
ATOM 929 N N . LEU A 1 118 ? -3.791 -0.640 0.900 1.00 52.00 118 LEU A N 1
ATOM 930 C CA . LEU A 1 118 ? -3.583 0.352 -0.141 1.00 52.00 118 LEU A CA 1
ATOM 931 C C . LEU A 1 118 ? -4.930 1.028 -0.352 1.00 52.00 118 LEU A C 1
ATOM 933 O O . LEU A 1 118 ? -5.621 0.801 -1.338 1.00 52.00 118 LEU A O 1
ATOM 937 N N . VAL A 1 119 ? -5.363 1.797 0.642 1.00 48.91 119 VAL A N 1
ATOM 938 C CA . VAL A 1 119 ? -6.526 2.660 0.443 1.00 48.91 119 VAL A CA 1
ATOM 939 C C . VAL A 1 119 ? -6.039 3.884 -0.331 1.00 48.91 119 VAL A C 1
ATOM 941 O O . VAL A 1 119 ? -5.030 4.495 0.038 1.00 48.91 119 VAL A O 1
ATOM 944 N N . GLY A 1 120 ? -6.730 4.203 -1.428 1.00 49.22 120 GLY A N 1
ATOM 945 C CA . GLY A 1 120 ? -6.399 5.329 -2.306 1.00 49.22 120 GLY A CA 1
ATOM 946 C C . GLY A 1 120 ? -5.520 4.980 -3.513 1.00 49.22 120 GLY A C 1
ATOM 947 O O . GLY A 1 120 ? -4.716 5.816 -3.924 1.00 49.22 120 GLY A O 1
ATOM 948 N N . ASP A 1 121 ? -5.666 3.774 -4.079 1.00 59.22 121 ASP A N 1
ATOM 949 C CA . ASP A 1 121 ? -4.839 3.240 -5.171 1.00 59.22 121 ASP A CA 1
ATOM 950 C C . ASP A 1 121 ? -4.715 4.193 -6.378 1.00 59.22 121 ASP A C 1
ATOM 952 O O . ASP A 1 121 ? -5.534 4.226 -7.300 1.00 59.22 121 ASP A O 1
ATOM 956 N N . PHE A 1 122 ? -3.616 4.948 -6.416 1.00 68.25 122 PHE A N 1
ATOM 957 C CA . PHE A 1 122 ? -3.188 5.672 -7.606 1.00 68.25 122 PHE A CA 1
ATOM 958 C C . PHE A 1 122 ? -2.107 4.865 -8.317 1.00 68.25 122 PHE A C 1
ATOM 960 O O . PHE A 1 122 ? -0.921 4.942 -7.994 1.00 68.25 122 PHE A O 1
ATOM 967 N N . ILE A 1 123 ? -2.534 4.060 -9.291 1.00 78.06 123 ILE A N 1
ATOM 968 C CA . ILE A 1 123 ? -1.650 3.190 -10.066 1.00 78.06 123 ILE A CA 1
ATOM 969 C C . ILE A 1 123 ? -1.332 3.848 -11.406 1.00 78.06 123 ILE A C 1
ATOM 971 O O . ILE A 1 123 ? -2.206 4.060 -12.247 1.00 78.06 123 ILE A O 1
ATOM 975 N N . LEU A 1 124 ? -0.049 4.085 -11.657 1.00 81.62 124 LEU A N 1
ATOM 976 C CA . LEU A 1 124 ? 0.454 4.484 -12.963 1.00 81.62 124 LEU A CA 1
ATOM 977 C C . LEU A 1 124 ? 1.281 3.352 -13.571 1.00 81.62 124 LEU A C 1
ATOM 979 O O . LEU A 1 124 ? 2.110 2.721 -12.914 1.00 81.62 124 LEU A O 1
ATOM 983 N N . ALA A 1 125 ? 1.081 3.107 -14.865 1.00 86.50 125 ALA A N 1
ATOM 984 C CA . ALA A 1 125 ? 1.761 2.046 -15.594 1.00 86.50 125 ALA A CA 1
ATOM 985 C C . ALA A 1 125 ? 2.316 2.548 -16.930 1.00 86.50 125 ALA A C 1
ATOM 987 O O . ALA A 1 125 ? 1.610 3.163 -17.728 1.00 86.50 125 ALA A O 1
ATOM 988 N N . ARG A 1 126 ? 3.572 2.199 -17.218 1.00 88.00 126 ARG A N 1
ATOM 989 C CA . ARG A 1 126 ? 4.257 2.516 -18.472 1.00 88.00 126 ARG A CA 1
ATOM 990 C C . ARG A 1 126 ? 4.821 1.260 -19.114 1.00 88.00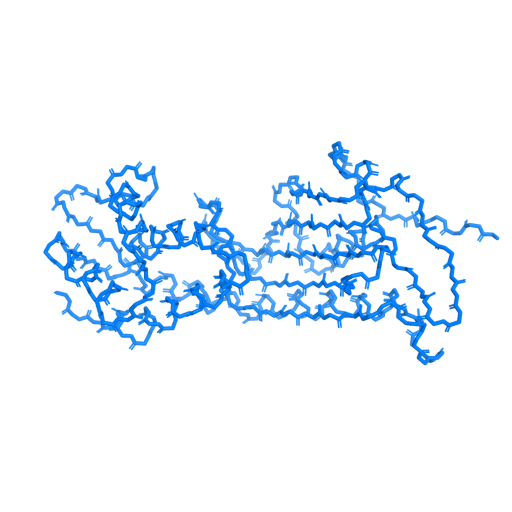 126 ARG A C 1
ATOM 992 O O . ARG A 1 126 ? 5.690 0.582 -18.569 1.00 88.00 126 ARG A O 1
ATOM 999 N N . LYS A 1 127 ? 4.334 0.947 -20.319 1.00 88.06 127 LYS A N 1
ATOM 1000 C CA . LYS A 1 127 ? 4.937 -0.091 -21.172 1.00 88.06 127 LYS A CA 1
ATOM 1001 C C . LYS A 1 127 ? 6.385 0.282 -21.484 1.00 88.06 127 LYS A C 1
ATOM 1003 O O . LYS A 1 127 ? 6.679 1.454 -21.668 1.00 88.06 127 LYS A O 1
ATOM 1008 N N . HIS A 1 128 ? 7.272 -0.689 -21.638 1.00 89.06 128 HIS A N 1
ATOM 1009 C CA . HIS A 1 128 ? 8.675 -0.457 -22.005 1.00 89.06 128 HIS A CA 1
ATOM 1010 C C . HIS A 1 128 ? 8.858 -0.179 -23.500 1.00 89.06 128 HIS A C 1
ATOM 1012 O O . HIS A 1 128 ? 9.684 -0.803 -24.156 1.00 89.06 128 HIS A O 1
ATOM 1018 N N . THR A 1 129 ? 8.048 0.703 -24.081 1.00 88.06 129 THR A N 1
ATOM 1019 C CA . THR A 1 129 ? 8.179 1.096 -25.489 1.00 88.06 129 THR A CA 1
ATOM 1020 C C . THR A 1 129 ? 8.976 2.399 -25.596 1.00 88.06 129 THR A C 1
ATOM 1022 O O . THR A 1 129 ? 8.747 3.289 -24.773 1.00 88.06 129 THR A O 1
ATOM 1025 N N . PRO A 1 130 ? 9.844 2.564 -26.615 1.00 79.75 130 PRO A N 1
ATOM 1026 C CA . PRO A 1 130 ? 10.700 3.749 -26.770 1.00 79.75 130 PRO A CA 1
ATOM 1027 C C . PRO A 1 130 ? 9.981 5.115 -26.751 1.00 79.75 130 PRO A C 1
ATOM 1029 O O . PRO A 1 130 ? 10.609 6.131 -26.473 1.00 79.75 130 PRO A O 1
ATOM 1032 N N . GLY A 1 131 ? 8.664 5.146 -26.996 1.00 70.44 131 GLY A N 1
ATOM 1033 C CA . GLY A 1 131 ? 7.853 6.369 -26.992 1.00 70.44 131 GLY A CA 1
ATOM 1034 C C . GLY A 1 131 ? 8.105 7.269 -28.208 1.00 70.44 131 GLY A C 1
ATOM 1035 O O . GLY A 1 131 ? 8.835 6.906 -29.129 1.00 70.44 131 GLY A O 1
ATOM 1036 N N . ASN A 1 132 ? 7.483 8.454 -28.214 1.00 59.00 132 ASN A N 1
ATOM 1037 C CA . ASN A 1 132 ? 7.780 9.507 -29.187 1.00 59.00 132 ASN A CA 1
ATOM 1038 C C . ASN A 1 132 ? 9.038 10.266 -28.730 1.00 59.00 132 ASN A C 1
ATOM 1040 O O . ASN A 1 132 ? 9.104 10.708 -27.584 1.00 59.00 132 ASN A O 1
ATOM 1044 N N . LEU A 1 133 ? 10.005 10.467 -29.634 1.00 51.19 133 LEU A N 1
ATOM 1045 C CA . LEU A 1 133 ? 11.335 11.071 -29.399 1.00 51.19 133 LEU A CA 1
ATOM 1046 C C . LEU A 1 133 ? 11.344 12.444 -28.683 1.00 51.19 133 LEU A C 1
ATOM 1048 O O . LEU A 1 133 ? 12.408 12.910 -28.291 1.00 51.19 133 LEU A O 1
ATOM 1052 N N . LYS A 1 134 ? 10.188 13.093 -28.498 1.00 54.06 134 LYS A N 1
ATOM 1053 C CA . LYS A 1 134 ? 10.050 14.390 -27.818 1.00 54.06 134 LYS A CA 1
ATOM 1054 C C . LYS A 1 134 ? 10.149 14.311 -26.282 1.00 54.06 134 LYS A C 1
ATOM 1056 O O . LYS A 1 134 ? 10.480 15.319 -25.673 1.00 54.06 134 LYS A O 1
ATOM 1061 N N . ASN A 1 135 ? 9.923 13.140 -25.667 1.00 51.16 135 ASN A N 1
ATOM 1062 C CA . ASN A 1 135 ? 9.810 12.987 -24.203 1.00 51.16 135 ASN A CA 1
ATOM 1063 C C . ASN A 1 135 ? 10.843 12.025 -23.577 1.00 51.16 135 ASN A C 1
ATOM 1065 O O . ASN A 1 135 ? 10.497 11.258 -22.691 1.00 51.16 135 ASN A O 1
ATOM 1069 N N . ASN A 1 136 ? 12.111 12.031 -24.011 1.00 60.59 136 ASN A N 1
ATOM 1070 C CA . ASN A 1 136 ? 13.231 11.360 -23.309 1.00 60.59 136 ASN A CA 1
ATOM 1071 C C . ASN A 1 136 ? 13.044 9.855 -22.929 1.00 60.59 136 ASN A C 1
ATOM 1073 O O . ASN A 1 136 ? 13.797 9.323 -22.111 1.00 60.59 136 ASN A O 1
ATOM 1077 N N . GLY A 1 137 ? 12.102 9.139 -23.559 1.00 80.62 137 GLY A N 1
ATOM 1078 C CA . GLY A 1 137 ? 11.902 7.688 -23.441 1.00 80.62 137 GLY A CA 1
ATOM 1079 C C . GLY A 1 137 ? 11.271 7.207 -22.126 1.00 80.62 137 GLY A C 1
ATOM 1080 O O . GLY A 1 137 ? 10.780 7.985 -21.311 1.00 80.62 137 GLY A O 1
ATOM 1081 N N . VAL A 1 138 ? 11.305 5.887 -21.905 1.00 86.94 138 VAL A N 1
ATOM 1082 C CA . VAL A 1 138 ? 10.659 5.215 -20.750 1.00 86.94 138 VAL A CA 1
ATOM 1083 C C . VAL A 1 138 ? 11.103 5.783 -19.396 1.00 86.94 138 VAL A C 1
ATOM 1085 O O . VAL A 1 138 ? 10.301 5.852 -18.470 1.00 86.94 138 VAL A O 1
ATOM 1088 N N . VAL A 1 139 ? 12.361 6.213 -19.281 1.00 88.75 139 VAL A N 1
ATOM 1089 C CA . VAL A 1 139 ? 12.938 6.764 -18.044 1.00 88.75 139 VAL A CA 1
ATOM 1090 C C . VAL A 1 139 ? 12.266 8.077 -17.644 1.00 88.75 139 VAL A C 1
ATOM 1092 O O . VAL A 1 139 ? 11.880 8.236 -16.490 1.00 88.75 139 VAL A O 1
ATOM 1095 N N . ALA A 1 140 ? 12.112 9.016 -18.581 1.00 88.75 140 ALA A N 1
ATOM 1096 C CA . ALA A 1 140 ? 11.506 10.312 -18.288 1.00 88.75 140 ALA A CA 1
ATOM 1097 C C . ALA A 1 140 ? 9.998 10.196 -18.041 1.00 88.75 140 ALA A C 1
ATOM 1099 O O . ALA A 1 140 ? 9.472 10.846 -17.139 1.00 88.75 140 ALA A O 1
ATOM 1100 N N . ASP A 1 141 ? 9.317 9.319 -18.783 1.00 89.50 141 ASP A N 1
ATOM 1101 C CA . ASP A 1 141 ? 7.911 9.006 -18.526 1.00 89.50 141 ASP A CA 1
ATOM 1102 C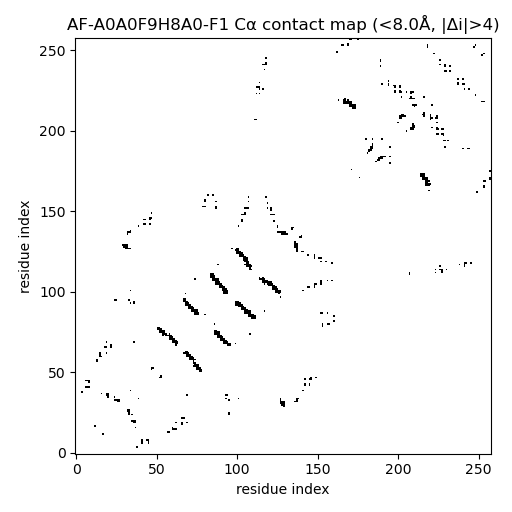 C . ASP A 1 141 ? 7.724 8.431 -17.116 1.00 89.50 141 ASP A C 1
ATOM 1104 O O . ASP A 1 141 ? 6.837 8.870 -16.385 1.00 89.50 141 ASP A O 1
ATOM 1108 N N . PHE A 1 142 ? 8.584 7.488 -16.711 1.00 91.00 142 PHE A N 1
ATOM 1109 C CA . PHE A 1 142 ? 8.532 6.904 -15.373 1.00 91.00 142 PHE A CA 1
ATOM 1110 C C . PHE A 1 142 ? 8.834 7.939 -14.286 1.00 91.00 142 PHE A C 1
ATOM 1112 O O . PHE A 1 142 ? 8.114 8.006 -13.296 1.00 91.00 142 PHE A O 1
ATOM 1119 N N . LYS A 1 143 ? 9.824 8.811 -14.500 1.00 92.44 143 LYS A N 1
ATOM 1120 C CA . LYS A 1 143 ? 10.115 9.932 -13.600 1.00 92.44 143 LYS A CA 1
ATOM 1121 C C . LYS A 1 143 ? 8.878 10.804 -13.353 1.00 92.44 143 LYS A C 1
ATOM 1123 O O . LYS A 1 143 ? 8.509 11.038 -12.209 1.00 92.44 143 LYS A O 1
ATOM 1128 N N . ASN A 1 144 ? 8.179 11.196 -14.418 1.00 90.81 144 ASN A N 1
ATOM 1129 C CA . ASN A 1 144 ? 6.939 11.966 -14.303 1.00 90.81 144 ASN A CA 1
ATOM 1130 C C . ASN A 1 144 ? 5.826 11.195 -13.575 1.00 90.81 144 ASN A C 1
ATOM 1132 O O . ASN A 1 144 ? 5.011 11.805 -12.884 1.00 90.81 144 ASN A O 1
ATOM 1136 N N . MET A 1 145 ? 5.756 9.870 -13.745 1.00 91.44 145 MET A N 1
ATOM 1137 C CA . MET A 1 145 ? 4.812 9.035 -12.996 1.00 91.44 145 MET A CA 1
ATOM 1138 C C . MET A 1 145 ? 5.118 9.052 -11.502 1.00 91.44 145 MET A C 1
ATOM 1140 O O . MET A 1 145 ? 4.191 9.209 -10.715 1.00 91.44 145 MET A O 1
ATOM 1144 N N . VAL A 1 146 ? 6.393 8.947 -11.120 1.00 92.81 146 VAL A N 1
ATOM 1145 C CA . VAL A 1 146 ? 6.824 9.020 -9.720 1.00 92.81 146 VAL A CA 1
ATOM 1146 C C . VAL A 1 146 ? 6.418 10.343 -9.090 1.00 92.81 146 VAL A C 1
ATOM 1148 O O . VAL A 1 146 ? 5.722 10.333 -8.078 1.00 92.81 146 VAL A O 1
ATOM 1151 N N . THR A 1 147 ? 6.752 11.474 -9.716 1.00 92.06 147 THR A N 1
ATOM 1152 C CA . THR A 1 147 ? 6.377 12.795 -9.193 1.00 92.06 147 THR A CA 1
ATOM 1153 C C . THR A 1 147 ? 4.861 12.915 -9.010 1.00 92.06 147 THR A C 1
ATOM 1155 O O . THR A 1 147 ? 4.394 13.347 -7.960 1.00 92.06 147 THR A O 1
ATOM 1158 N N . LYS A 1 148 ? 4.066 12.481 -10.000 1.00 90.50 148 LYS A N 1
ATOM 1159 C CA . LYS A 1 148 ? 2.596 12.502 -9.904 1.00 90.50 148 LYS A CA 1
ATOM 1160 C C . LYS A 1 148 ? 2.073 11.637 -8.764 1.00 90.50 148 LYS A C 1
ATOM 1162 O O . LYS A 1 148 ? 1.141 12.047 -8.083 1.00 90.50 148 LYS A O 1
ATOM 1167 N N . ALA A 1 149 ? 2.648 10.452 -8.585 1.00 88.44 149 ALA A N 1
ATOM 1168 C CA . ALA A 1 149 ? 2.211 9.518 -7.564 1.00 88.44 149 ALA A CA 1
ATOM 1169 C C . ALA A 1 149 ? 2.510 10.048 -6.153 1.00 88.44 149 ALA A C 1
ATOM 1171 O O . ALA A 1 149 ? 1.631 10.024 -5.299 1.00 88.44 149 ALA A O 1
ATOM 1172 N N . LEU A 1 150 ? 3.696 10.627 -5.943 1.00 89.75 150 LEU A N 1
ATOM 1173 C CA . LEU A 1 150 ? 4.071 11.277 -4.683 1.00 89.75 150 LEU A CA 1
ATOM 1174 C C . LEU A 1 150 ? 3.196 12.502 -4.365 1.00 89.75 150 LEU A C 1
ATOM 1176 O O . LEU A 1 150 ? 2.725 12.660 -3.244 1.00 89.75 150 LEU A O 1
ATOM 1180 N N . VAL A 1 151 ? 2.921 13.364 -5.349 1.00 88.44 151 VAL A N 1
ATOM 1181 C CA . VAL A 1 151 ? 2.021 14.515 -5.142 1.00 88.44 151 VAL A CA 1
ATOM 1182 C C . VAL A 1 151 ? 0.606 14.046 -4.801 1.00 88.44 151 VAL A C 1
ATOM 1184 O O . VAL A 1 151 ? -0.030 14.585 -3.895 1.00 88.44 151 VAL A O 1
ATOM 1187 N N . ARG A 1 152 ? 0.110 13.022 -5.508 1.00 84.12 152 ARG A N 1
ATOM 1188 C CA . ARG A 1 152 ? -1.214 12.461 -5.242 1.00 84.12 152 ARG A CA 1
ATOM 1189 C C . ARG A 1 152 ? -1.287 11.875 -3.836 1.00 84.12 152 ARG A C 1
ATOM 1191 O O . ARG A 1 152 ? -2.259 12.173 -3.149 1.00 84.12 152 ARG A O 1
ATOM 1198 N N . SER A 1 153 ? -0.280 11.113 -3.406 1.00 84.81 153 SER A N 1
ATOM 1199 C CA . SER A 1 153 ? -0.285 10.479 -2.086 1.00 84.81 153 SER A CA 1
ATOM 1200 C C . SER A 1 153 ? -0.337 11.495 -0.950 1.00 84.81 153 SER A C 1
ATOM 1202 O O . SER A 1 153 ? -1.090 11.276 -0.009 1.00 84.81 153 SER A O 1
ATOM 1204 N N . LEU A 1 154 ? 0.364 12.630 -1.068 1.00 85.56 154 LEU A N 1
ATOM 1205 C CA . LEU A 1 154 ? 0.249 13.737 -0.111 1.00 85.56 154 LEU A CA 1
ATOM 1206 C C . LEU A 1 154 ? -1.154 14.341 -0.110 1.00 85.56 154 LEU A C 1
ATOM 1208 O O . LEU A 1 154 ? -1.753 14.481 0.950 1.00 85.56 154 LEU A O 1
ATOM 1212 N N . SER A 1 155 ? -1.701 14.640 -1.293 1.00 83.44 155 SER A N 1
ATOM 1213 C CA . SER A 1 155 ? -3.019 15.281 -1.407 1.00 83.44 155 SER A CA 1
ATOM 1214 C C . SER A 1 155 ? -4.170 14.451 -0.828 1.00 83.44 155 SER A C 1
ATOM 1216 O O . SER A 1 155 ? -5.166 15.022 -0.406 1.00 83.44 155 SER A O 1
ATOM 1218 N N . SER A 1 156 ? -4.057 13.118 -0.830 1.00 80.25 156 SER A N 1
ATOM 1219 C CA . SER A 1 156 ? -5.057 12.215 -0.242 1.00 80.25 156 SER A CA 1
ATOM 1220 C C . SER A 1 156 ? -4.746 11.808 1.195 1.00 80.25 156 SER A C 1
ATOM 1222 O O . SER A 1 156 ? -5.549 11.115 1.805 1.00 80.25 156 SER A O 1
ATOM 1224 N N . PHE A 1 157 ? -3.572 12.143 1.737 1.00 83.56 157 PHE A N 1
ATOM 1225 C CA . PHE A 1 157 ? -3.168 11.597 3.031 1.00 83.56 157 PHE A CA 1
ATOM 1226 C C . PHE A 1 157 ? -4.015 12.144 4.183 1.00 83.56 157 PHE A C 1
ATOM 1228 O O . PHE A 1 157 ? -4.381 11.383 5.074 1.00 83.56 157 PHE A O 1
ATOM 1235 N N . GLU A 1 158 ? -4.348 13.436 4.154 1.00 82.81 158 GLU A N 1
ATOM 1236 C CA . GLU A 1 158 ? -5.190 14.070 5.179 1.00 82.81 158 GLU A CA 1
ATOM 1237 C C . GLU A 1 158 ? -6.572 13.410 5.258 1.00 82.81 158 GLU A C 1
ATOM 1239 O O . GLU A 1 158 ? -7.022 13.070 6.348 1.00 82.81 158 GLU A O 1
ATOM 1244 N N . GLU A 1 159 ? -7.184 13.116 4.108 1.00 83.75 159 GLU A N 1
ATOM 1245 C CA . GLU A 1 159 ? -8.458 12.392 4.026 1.00 83.75 159 GLU A CA 1
ATOM 1246 C C . GLU A 1 159 ? -8.358 11.020 4.708 1.00 83.75 159 GLU A C 1
ATOM 1248 O O . GLU A 1 159 ? -9.163 10.697 5.574 1.00 83.75 159 GLU A O 1
ATOM 1253 N N . LEU A 1 160 ? -7.300 10.256 4.428 1.00 84.25 160 LEU A N 1
ATOM 1254 C CA . LEU A 1 160 ? -7.084 8.936 5.034 1.00 84.25 160 LEU A CA 1
ATOM 1255 C C . LEU A 1 160 ? -6.870 9.013 6.559 1.00 84.25 160 LEU A C 1
ATOM 1257 O O . LEU A 1 160 ? -7.268 8.107 7.297 1.00 84.25 160 LEU A O 1
ATOM 1261 N N . VAL A 1 161 ? -6.250 10.091 7.051 1.00 85.81 161 VAL A N 1
ATOM 1262 C CA . VAL A 1 161 ? -6.111 10.352 8.493 1.00 85.81 161 VAL A CA 1
ATOM 1263 C C . VAL A 1 161 ? -7.463 10.685 9.119 1.00 85.81 161 VAL A C 1
ATOM 1265 O O . VAL A 1 161 ? -7.772 10.174 10.200 1.00 85.81 161 VAL A O 1
ATOM 1268 N N . ASP A 1 162 ? -8.279 11.495 8.452 1.00 88.81 162 ASP A N 1
ATOM 1269 C CA . ASP A 1 162 ? -9.622 11.842 8.914 1.00 88.81 162 ASP A CA 1
ATOM 1270 C C . ASP A 1 162 ? -10.533 10.613 8.961 1.00 88.81 162 ASP A C 1
ATOM 1272 O O . ASP A 1 162 ? -11.201 10.380 9.970 1.00 88.81 162 ASP A O 1
ATOM 1276 N N . GLU A 1 163 ? -10.504 9.764 7.934 1.00 90.12 163 GLU A N 1
ATOM 1277 C CA . GLU A 1 163 ? -11.228 8.491 7.904 1.00 90.12 163 GLU A CA 1
ATOM 1278 C C . GLU A 1 163 ? -10.816 7.572 9.055 1.00 90.12 163 GLU A C 1
ATOM 1280 O O . GLU A 1 163 ? -11.675 7.076 9.791 1.00 90.12 163 GLU A O 1
ATOM 1285 N N . LYS A 1 164 ? -9.506 7.405 9.287 1.00 90.38 164 LYS A N 1
ATOM 1286 C CA . LYS A 1 164 ? -9.000 6.676 10.457 1.00 90.38 164 LYS A CA 1
ATOM 1287 C C . LYS A 1 164 ? -9.571 7.255 11.749 1.00 90.38 164 LYS A C 1
ATOM 1289 O O . LYS A 1 164 ? -10.029 6.507 12.612 1.00 90.38 164 LYS A O 1
ATOM 1294 N N . ASN A 1 165 ? -9.508 8.573 11.921 1.00 91.94 165 ASN A N 1
ATOM 1295 C CA . ASN A 1 165 ? -9.959 9.229 13.145 1.00 91.94 165 ASN A CA 1
ATOM 1296 C C . ASN A 1 165 ? -11.469 9.056 13.358 1.00 91.94 165 ASN A C 1
ATOM 1298 O O . ASN A 1 165 ? -11.893 8.801 14.487 1.00 91.94 165 ASN A O 1
ATOM 1302 N N . ARG A 1 166 ? -12.268 9.093 12.284 1.00 94.38 166 ARG A N 1
ATOM 1303 C CA . ARG A 1 166 ? -13.698 8.756 12.322 1.00 94.38 166 ARG A CA 1
ATOM 1304 C C . ARG A 1 166 ? -13.913 7.312 12.767 1.00 94.38 166 ARG A C 1
ATOM 1306 O O . ARG A 1 166 ? -14.644 7.088 13.727 1.00 94.38 166 ARG A O 1
ATOM 1313 N N . MET A 1 167 ? -13.210 6.345 12.176 1.00 95.06 167 MET A N 1
ATOM 1314 C CA . MET A 1 167 ? -13.304 4.939 12.594 1.00 95.06 167 MET A CA 1
ATOM 1315 C C . MET A 1 167 ? -12.884 4.728 14.061 1.00 95.06 167 MET A C 1
ATOM 1317 O O . MET A 1 167 ? -13.512 3.960 14.783 1.00 95.06 167 MET A O 1
ATOM 1321 N N . LYS A 1 168 ? -11.851 5.428 14.544 1.00 93.44 168 LYS A N 1
ATOM 1322 C CA . LYS A 1 168 ? -11.422 5.361 15.954 1.00 93.44 168 LYS A CA 1
ATOM 1323 C C . LYS A 1 168 ? -12.448 5.940 16.928 1.00 93.44 168 LYS A C 1
ATOM 1325 O O . LYS A 1 168 ? -12.449 5.558 18.095 1.00 93.44 168 LYS A O 1
ATOM 1330 N N . SER A 1 169 ? -13.289 6.867 16.472 1.00 94.81 169 SER A N 1
ATOM 1331 C CA . SER A 1 169 ? -14.333 7.483 17.299 1.00 94.81 169 SER A CA 1
ATOM 1332 C C . SER A 1 169 ? -15.551 6.577 17.518 1.00 94.81 169 SER A C 1
ATOM 1334 O O . SER A 1 169 ? -16.337 6.811 18.434 1.00 94.81 169 SER A O 1
ATOM 1336 N N . VAL A 1 170 ? -15.686 5.529 16.705 1.00 96.31 170 VAL A N 1
ATOM 1337 C CA . VAL A 1 170 ? -16.789 4.572 16.746 1.00 96.31 170 VAL A CA 1
ATOM 1338 C C . VAL A 1 170 ? -16.337 3.356 17.544 1.00 96.31 170 VAL A C 1
ATOM 1340 O O . VAL A 1 170 ? -15.392 2.672 17.152 1.00 96.31 170 VAL A O 1
ATOM 1343 N N . GLN A 1 171 ? -17.005 3.085 18.663 1.00 95.81 171 GLN A N 1
ATOM 1344 C CA . GLN A 1 171 ? -16.721 1.949 19.535 1.00 95.81 171 GLN A CA 1
ATOM 1345 C C . GLN A 1 171 ? -17.984 1.121 19.737 1.00 95.81 171 GLN A C 1
ATOM 1347 O O . GLN A 1 171 ? -19.069 1.675 19.904 1.00 95.81 171 GLN A O 1
ATOM 1352 N N . PHE A 1 172 ? -17.829 -0.197 19.747 1.00 95.81 172 PHE A N 1
ATOM 1353 C CA . PHE A 1 172 ? -18.934 -1.130 19.903 1.00 95.81 172 PHE A CA 1
ATOM 1354 C C . PHE A 1 172 ? -18.500 -2.393 20.648 1.00 95.81 172 PHE A C 1
ATOM 1356 O O . PHE A 1 172 ? -17.307 -2.631 20.858 1.00 95.81 172 PHE A O 1
ATOM 1363 N N . ASP A 1 173 ? -19.483 -3.156 21.118 1.00 94.75 173 ASP A N 1
ATOM 1364 C CA . ASP A 1 173 ? -19.279 -4.341 21.946 1.00 94.75 173 ASP A CA 1
ATOM 1365 C C . ASP A 1 173 ? -19.228 -5.642 21.131 1.00 94.75 173 ASP A C 1
ATOM 1367 O O . ASP A 1 173 ? -19.229 -5.658 19.896 1.00 94.75 173 ASP A O 1
ATOM 1371 N N . GLU A 1 174 ? -19.147 -6.765 21.838 1.00 90.75 174 GLU A N 1
ATOM 1372 C CA . GLU A 1 174 ? -19.078 -8.094 21.240 1.00 90.75 174 GLU A CA 1
ATOM 1373 C C . GLU A 1 174 ? -20.346 -8.467 20.453 1.00 90.75 174 GLU A C 1
ATOM 1375 O O . GLU A 1 174 ? -20.243 -9.134 19.422 1.00 90.75 174 GLU A O 1
ATOM 1380 N N . GLN A 1 175 ? -21.530 -8.008 20.877 1.00 93.38 175 GLN A N 1
ATOM 1381 C CA . GLN A 1 175 ? -22.780 -8.299 20.172 1.00 93.38 175 GLN A CA 1
ATOM 1382 C C . GLN A 1 175 ? -22.818 -7.575 18.823 1.00 93.38 175 GLN A C 1
ATOM 1384 O O . GLN A 1 175 ? -23.098 -8.193 17.793 1.00 93.38 175 GLN A O 1
ATOM 1389 N N . ALA A 1 176 ? -22.479 -6.287 18.818 1.00 95.00 176 ALA A N 1
ATOM 1390 C CA . ALA A 1 176 ? -22.330 -5.509 17.595 1.00 95.00 176 ALA A CA 1
ATOM 1391 C C . ALA A 1 176 ? -21.218 -6.063 16.689 1.00 95.00 176 ALA A C 1
ATOM 1393 O O . ALA A 1 176 ? -21.381 -6.124 15.471 1.00 95.00 176 ALA A O 1
ATOM 1394 N N . SER A 1 177 ? -20.113 -6.532 17.276 1.00 93.50 177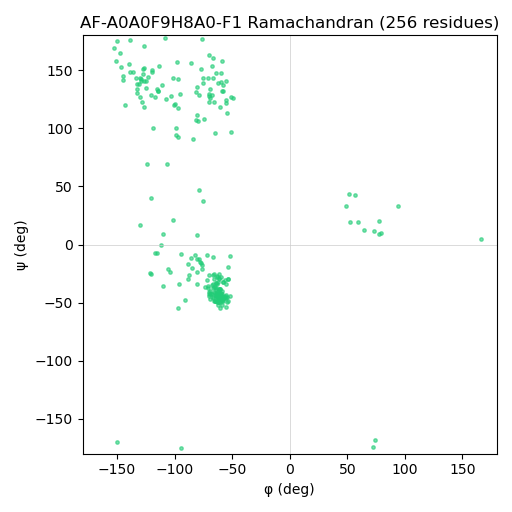 SER A N 1
ATOM 1395 C CA . SER A 1 177 ? -19.026 -7.170 16.529 1.00 93.50 177 SER A CA 1
ATOM 1396 C C . SER A 1 177 ? -19.496 -8.435 15.808 1.00 93.50 177 SER A C 1
ATOM 1398 O O . SER A 1 177 ? -19.212 -8.601 14.625 1.00 93.50 177 SER A O 1
ATOM 1400 N N . ALA A 1 178 ? -20.240 -9.314 16.488 1.00 92.75 178 ALA A N 1
ATOM 1401 C CA . ALA A 1 178 ? -20.795 -10.522 15.878 1.00 92.75 178 ALA A CA 1
ATOM 1402 C C . ALA A 1 178 ? -21.753 -10.183 14.725 1.00 92.75 178 ALA A C 1
ATOM 1404 O O . ALA A 1 178 ? -21.631 -10.752 13.643 1.00 92.75 178 ALA A O 1
ATOM 1405 N N . TRP A 1 179 ? -22.629 -9.193 14.923 1.00 94.81 179 TRP A N 1
ATOM 1406 C CA . TRP A 1 179 ? -23.525 -8.698 13.876 1.00 94.81 179 TRP A CA 1
ATOM 1407 C C . TRP A 1 179 ? -22.767 -8.166 12.650 1.00 94.81 179 TRP A C 1
ATOM 1409 O O . TRP A 1 179 ? -23.132 -8.480 11.519 1.00 94.81 179 TRP A O 1
ATOM 1419 N N . LEU A 1 180 ? -21.682 -7.410 12.844 1.00 95.56 180 LEU A N 1
ATOM 1420 C CA . LEU A 1 180 ? -20.846 -6.938 11.735 1.00 95.56 180 LEU A CA 1
ATOM 1421 C C . LEU A 1 180 ? -20.183 -8.089 10.979 1.00 95.56 180 LEU A C 1
ATOM 1423 O O . LEU A 1 180 ? -20.152 -8.073 9.751 1.00 95.56 180 LEU A O 1
ATOM 1427 N N . VAL A 1 181 ? -19.658 -9.087 11.693 1.00 94.94 181 VAL A N 1
ATOM 1428 C CA . VAL A 1 181 ? -19.068 -10.274 11.058 1.00 94.94 181 VAL A CA 1
ATOM 1429 C C . VAL A 1 181 ? -20.118 -11.014 10.228 1.00 94.94 181 VAL A C 1
ATOM 1431 O O . VAL A 1 181 ? -19.826 -11.393 9.093 1.00 94.94 181 VAL A O 1
ATOM 1434 N N . ASP A 1 182 ? -21.337 -11.165 10.752 1.00 94.38 182 ASP A N 1
ATOM 1435 C CA . ASP A 1 182 ? -22.449 -11.774 10.022 1.00 94.38 182 ASP A CA 1
ATOM 1436 C C . ASP A 1 182 ? -22.768 -10.991 8.743 1.00 94.38 182 ASP A C 1
ATOM 1438 O O . ASP A 1 182 ? -22.890 -11.601 7.683 1.00 94.38 182 ASP A O 1
ATOM 1442 N N . ARG A 1 183 ? -22.814 -9.652 8.793 1.00 94.94 183 ARG A N 1
ATOM 1443 C CA . ARG A 1 183 ? -23.007 -8.823 7.590 1.00 94.94 183 ARG A CA 1
ATOM 1444 C C . ARG A 1 183 ? -21.900 -9.022 6.564 1.00 94.94 183 ARG A C 1
ATOM 1446 O O . ARG A 1 183 ? -22.195 -9.269 5.399 1.00 94.94 183 ARG A O 1
ATOM 1453 N N . LEU A 1 184 ? -20.634 -8.958 6.982 1.00 95.81 184 LEU A N 1
ATOM 1454 C CA . LEU A 1 184 ? -19.493 -9.126 6.075 1.00 95.81 184 LEU A CA 1
ATOM 1455 C C . LEU A 1 184 ? -19.466 -10.505 5.403 1.00 95.81 184 LEU A C 1
ATOM 1457 O O . LEU A 1 184 ? -18.936 -10.631 4.299 1.00 95.81 184 LEU A O 1
ATOM 1461 N N . PHE A 1 185 ? -19.987 -11.535 6.076 1.00 94.94 185 PHE A N 1
ATOM 1462 C CA . PHE A 1 185 ? -19.989 -12.908 5.583 1.00 94.94 185 PHE A CA 1
ATOM 1463 C C . PHE A 1 185 ? -21.243 -13.263 4.770 1.00 94.94 185 PHE A C 1
ATOM 1465 O O . PHE A 1 185 ? -21.113 -13.849 3.699 1.00 94.94 185 PHE A O 1
ATOM 1472 N N . PHE A 1 186 ? -22.440 -12.934 5.263 1.00 93.56 186 PHE A N 1
ATOM 1473 C CA . PHE A 1 186 ? -23.714 -13.348 4.663 1.00 93.56 186 PHE A CA 1
ATOM 1474 C C . PHE A 1 186 ? -24.344 -12.307 3.738 1.00 93.56 186 PHE A C 1
ATOM 1476 O O . PHE A 1 186 ? -25.023 -12.695 2.792 1.00 93.56 186 PHE A O 1
ATOM 1483 N N . GLU A 1 187 ? -24.185 -11.013 4.029 1.00 93.50 187 GLU A N 1
ATOM 1484 C CA . GLU A 1 187 ? -24.842 -9.946 3.263 1.00 93.50 187 GLU A CA 1
ATOM 1485 C C . GLU A 1 187 ? -23.905 -9.361 2.205 1.00 93.50 187 GLU A C 1
ATOM 1487 O O . GLU A 1 187 ? -24.237 -9.350 1.024 1.00 93.50 187 GLU A O 1
ATOM 1492 N N . GLU A 1 188 ? -22.725 -8.905 2.624 1.00 93.62 188 GLU A N 1
ATOM 1493 C CA . GLU A 1 188 ? -21.772 -8.211 1.749 1.00 93.62 188 GLU A CA 1
ATOM 1494 C C . GLU A 1 188 ? -20.811 -9.180 1.035 1.00 93.62 188 GLU A C 1
ATOM 1496 O O . GLU A 1 188 ? -20.146 -8.802 0.074 1.00 93.62 188 GLU A O 1
ATOM 1501 N N . GLU A 1 189 ? -20.698 -10.426 1.517 1.00 93.06 189 GLU A N 1
ATOM 1502 C CA . GLU A 1 189 ? -19.803 -11.469 0.983 1.00 93.06 189 GLU A CA 1
ATOM 1503 C C . GLU A 1 189 ? -18.343 -10.993 0.768 1.00 93.06 189 GLU A C 1
ATOM 1505 O O . GLU A 1 189 ? -17.641 -11.432 -0.154 1.00 93.06 189 GLU A O 1
ATOM 1510 N N . ILE A 1 190 ? -17.870 -10.082 1.628 1.00 93.06 190 ILE A N 1
ATOM 1511 C CA . ILE A 1 190 ? -16.504 -9.530 1.615 1.00 93.06 190 ILE A CA 1
ATOM 1512 C C . ILE A 1 190 ? -15.509 -10.575 2.131 1.00 93.06 190 ILE A C 1
ATOM 1514 O O . ILE A 1 190 ? -14.389 -10.686 1.623 1.00 93.06 190 ILE A O 1
ATOM 1518 N N . ILE A 1 191 ? -15.920 -11.365 3.128 1.00 94.25 191 ILE A N 1
ATOM 1519 C CA . ILE A 1 191 ? -15.139 -12.479 3.677 1.00 94.25 191 ILE A CA 1
ATOM 1520 C C . ILE A 1 191 ? -15.814 -13.819 3.380 1.00 94.25 191 ILE A C 1
ATOM 1522 O O . ILE A 1 191 ? -17.028 -13.909 3.245 1.00 94.25 191 ILE A O 1
ATOM 1526 N N . ASN A 1 192 ? -15.024 -14.892 3.318 1.00 93.19 192 ASN A N 1
ATOM 1527 C CA . ASN A 1 192 ? -15.521 -16.264 3.160 1.00 93.19 192 ASN A CA 1
ATOM 1528 C C . ASN A 1 192 ? -15.370 -17.114 4.438 1.00 93.19 192 ASN A C 1
ATOM 1530 O O . ASN A 1 192 ? -14.795 -16.683 5.435 1.00 93.19 192 ASN A O 1
ATOM 1534 N N . ALA A 1 193 ? -15.834 -18.368 4.396 1.00 91.50 193 ALA A N 1
ATOM 1535 C CA . ALA A 1 193 ? -15.864 -19.252 5.564 1.00 91.50 193 ALA A CA 1
ATOM 1536 C C . ALA A 1 193 ? -14.468 -19.560 6.138 1.00 91.50 193 ALA A C 1
ATOM 1538 O O . ALA A 1 193 ? -14.311 -19.726 7.345 1.00 91.50 193 ALA A O 1
ATOM 1539 N N . THR A 1 194 ? -13.4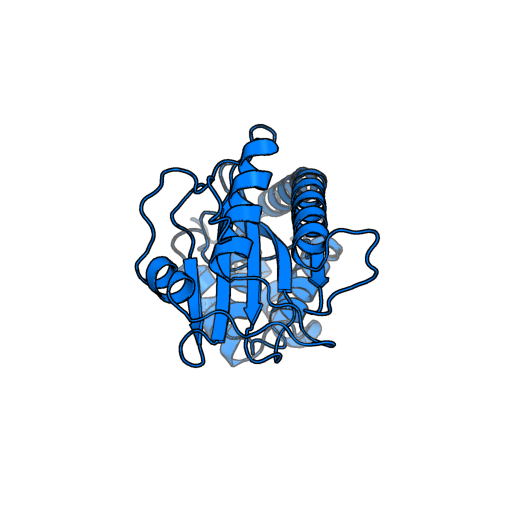34 -19.623 5.293 1.00 90.62 194 THR A N 1
ATOM 1540 C CA . THR A 1 194 ? -12.048 -19.785 5.759 1.00 90.62 194 THR A CA 1
ATOM 1541 C C . THR A 1 194 ? -11.562 -18.515 6.454 1.00 90.62 194 THR A C 1
ATOM 1543 O O . THR A 1 194 ? -10.947 -18.580 7.515 1.00 90.62 194 THR A O 1
ATOM 1546 N N . GLN A 1 195 ? -11.876 -17.359 5.874 1.00 94.12 195 GLN A N 1
ATOM 1547 C CA . GLN A 1 195 ? -11.523 -16.046 6.408 1.00 94.12 195 GLN A CA 1
ATOM 1548 C C . GLN A 1 195 ? -12.235 -15.729 7.722 1.00 94.12 195 GLN A C 1
ATOM 1550 O O . GLN A 1 195 ? -11.618 -15.142 8.599 1.00 94.12 195 GLN A O 1
ATOM 1555 N N . PHE A 1 196 ? -13.470 -16.191 7.913 1.00 91.38 196 PHE A N 1
ATOM 1556 C CA . PHE A 1 196 ? -14.203 -16.051 9.174 1.00 91.38 196 PHE A CA 1
ATOM 1557 C C . PHE A 1 196 ? -13.389 -16.553 10.380 1.00 91.38 196 PHE A C 1
ATOM 1559 O O . PHE A 1 196 ? -13.292 -15.881 11.407 1.00 91.38 196 PHE A O 1
ATOM 1566 N N . GLN A 1 197 ? -12.743 -17.718 10.245 1.00 88.81 197 GLN A N 1
ATOM 1567 C CA . GLN A 1 197 ? -11.924 -18.284 11.319 1.00 88.81 197 GLN A CA 1
ATOM 1568 C C . GLN A 1 197 ? -10.676 -17.435 11.605 1.00 88.81 197 GLN A C 1
ATOM 1570 O O . GLN A 1 197 ? -10.295 -17.289 12.767 1.00 88.81 197 GLN A O 1
ATOM 1575 N N . PHE A 1 198 ? -10.050 -16.873 10.568 1.00 92.12 198 PHE A N 1
ATOM 1576 C CA . PHE A 1 198 ? -8.904 -15.975 10.724 1.00 92.12 198 PHE A CA 1
ATOM 1577 C C . PHE A 1 198 ? -9.312 -14.637 11.339 1.00 92.12 198 PHE A C 1
ATOM 1579 O O . PHE A 1 198 ? -8.645 -14.183 12.261 1.00 92.12 198 PHE A O 1
ATOM 1586 N N . LEU A 1 199 ? -10.449 -14.070 10.933 1.00 95.06 199 LEU A N 1
ATOM 1587 C CA . LEU A 1 199 ? -10.972 -12.834 11.510 1.00 95.06 199 LEU A CA 1
ATOM 1588 C C . LEU A 1 199 ? -11.226 -12.986 13.006 1.00 95.06 199 LEU A C 1
ATOM 1590 O O . LEU A 1 199 ? -10.805 -12.142 13.792 1.00 95.06 199 LEU A O 1
ATOM 1594 N N . LYS A 1 200 ? -11.836 -14.103 13.417 1.00 92.00 200 LYS A N 1
ATOM 1595 C CA . LYS A 1 200 ? -11.996 -14.412 14.838 1.00 92.00 200 LYS A CA 1
ATOM 1596 C C . LYS A 1 200 ? -10.644 -14.442 15.554 1.00 92.00 200 LYS A C 1
ATOM 1598 O O . LYS A 1 200 ? -10.522 -13.889 16.638 1.00 92.00 200 LYS A O 1
ATOM 1603 N N . GLN A 1 201 ? -9.625 -15.076 14.978 1.00 92.38 201 GLN A N 1
ATOM 1604 C CA . GLN A 1 201 ? -8.293 -15.095 15.590 1.00 92.38 201 GLN A CA 1
ATOM 1605 C C . GLN A 1 201 ? -7.699 -13.689 15.707 1.00 92.38 201 GLN A C 1
ATOM 1607 O O . GLN A 1 201 ? -7.250 -13.331 16.792 1.00 92.38 201 GLN A O 1
ATOM 1612 N N . GLU A 1 202 ? -7.755 -12.882 14.648 1.00 93.00 202 GLU A N 1
ATOM 1613 C CA . GLU A 1 202 ? -7.254 -11.504 14.656 1.00 93.00 202 GLU A CA 1
ATOM 1614 C C . GLU A 1 202 ? -7.958 -10.652 15.717 1.00 93.00 202 GLU A C 1
ATOM 1616 O O . GLU A 1 202 ? -7.296 -10.035 16.548 1.00 93.00 202 GLU A O 1
ATOM 1621 N N . MET A 1 203 ? -9.290 -10.711 15.798 1.00 94.56 203 MET A N 1
ATOM 1622 C CA . MET A 1 203 ? -10.058 -9.931 16.773 1.00 94.56 203 MET A CA 1
ATOM 1623 C C . MET A 1 203 ? -9.672 -10.195 18.231 1.00 94.56 203 MET A C 1
ATOM 1625 O O . MET A 1 203 ? -9.752 -9.278 19.039 1.00 94.56 203 MET A O 1
ATOM 1629 N N . TYR A 1 204 ? -9.254 -11.406 18.603 1.00 92.19 204 TYR A N 1
ATOM 1630 C CA . TYR A 1 204 ? -8.922 -11.709 20.004 1.00 92.19 204 TYR A CA 1
ATOM 1631 C C . TYR A 1 204 ? -7.420 -11.821 20.279 1.00 92.19 204 TYR A C 1
ATOM 1633 O O . TYR A 1 204 ? -7.008 -11.707 21.433 1.00 92.19 204 TYR A O 1
ATOM 1641 N N . LEU A 1 205 ? -6.597 -12.068 19.256 1.00 92.38 205 LEU A N 1
ATOM 1642 C CA . LEU A 1 205 ? -5.167 -12.361 19.414 1.00 92.38 205 LEU A CA 1
ATOM 1643 C C . LEU A 1 205 ? -4.252 -11.321 18.756 1.00 92.38 205 LEU A C 1
ATOM 1645 O O . LEU A 1 205 ? -3.035 -11.387 18.956 1.00 92.38 205 LEU A O 1
ATOM 1649 N N . SER A 1 206 ? -4.798 -10.368 17.992 1.00 90.62 206 SER A N 1
ATOM 1650 C CA . SER A 1 206 ? -4.010 -9.287 17.401 1.00 90.62 206 SER A CA 1
ATOM 1651 C C . SER A 1 206 ? -3.277 -8.497 18.483 1.00 90.62 206 SER A C 1
ATOM 1653 O O . SER A 1 206 ? -3.844 -8.070 19.485 1.00 90.62 206 SER A O 1
ATOM 1655 N N . LYS A 1 207 ? -1.982 -8.252 18.272 1.00 87.69 207 LYS A N 1
ATOM 1656 C CA . LYS A 1 207 ? -1.166 -7.483 19.226 1.00 87.69 207 LYS A CA 1
ATOM 1657 C C . LYS A 1 207 ? -1.603 -6.023 19.343 1.00 87.69 207 LYS A C 1
ATOM 1659 O O . LYS A 1 207 ? -1.326 -5.396 20.359 1.00 87.69 207 LYS A O 1
ATOM 1664 N N . ASN A 1 208 ? -2.225 -5.496 18.291 1.00 86.19 208 ASN A N 1
ATOM 1665 C CA . ASN A 1 208 ? -2.461 -4.064 18.122 1.00 86.19 208 ASN A CA 1
ATOM 1666 C C . ASN A 1 208 ? -3.945 -3.712 17.989 1.00 86.19 208 ASN A C 1
ATOM 1668 O O . ASN A 1 208 ? -4.314 -2.584 18.292 1.00 86.19 208 ASN A O 1
ATOM 1672 N N . PHE A 1 209 ? -4.769 -4.664 17.543 1.00 91.62 209 PHE A N 1
ATOM 1673 C CA . PHE A 1 209 ? -6.170 -4.442 17.177 1.00 91.62 209 PHE A CA 1
ATOM 1674 C C . PHE A 1 209 ? -7.115 -5.457 17.836 1.00 91.62 209 PHE A C 1
ATOM 1676 O O . PHE A 1 209 ? -8.249 -5.629 17.393 1.00 91.62 209 PHE A O 1
ATOM 1683 N N . ALA A 1 210 ? -6.660 -6.159 18.880 1.00 92.19 210 ALA A N 1
ATOM 1684 C CA . ALA A 1 210 ? -7.532 -7.061 19.619 1.00 92.19 210 ALA A CA 1
ATOM 1685 C C . ALA A 1 210 ? -8.616 -6.297 20.390 1.00 92.19 210 ALA A C 1
ATOM 1687 O O . ALA A 1 210 ? -8.423 -5.152 20.806 1.00 92.19 210 ALA A O 1
ATOM 1688 N N . VAL A 1 211 ? -9.739 -6.977 20.625 1.00 91.81 211 VAL A N 1
ATOM 1689 C CA . VAL A 1 211 ? -10.826 -6.519 21.491 1.00 91.81 211 VAL A CA 1
ATOM 1690 C C . VAL A 1 211 ? -10.251 -6.070 22.835 1.00 91.81 211 VAL A C 1
ATOM 1692 O O . VAL A 1 211 ? -9.513 -6.795 23.509 1.00 91.81 211 VAL A O 1
ATOM 1695 N N . GLY A 1 212 ? -10.590 -4.842 23.212 1.00 88.25 212 GLY A N 1
ATOM 1696 C CA . GLY A 1 212 ? -10.074 -4.196 24.402 1.00 88.25 212 GLY A CA 1
ATOM 1697 C C . GLY A 1 212 ? -10.709 -4.706 25.700 1.0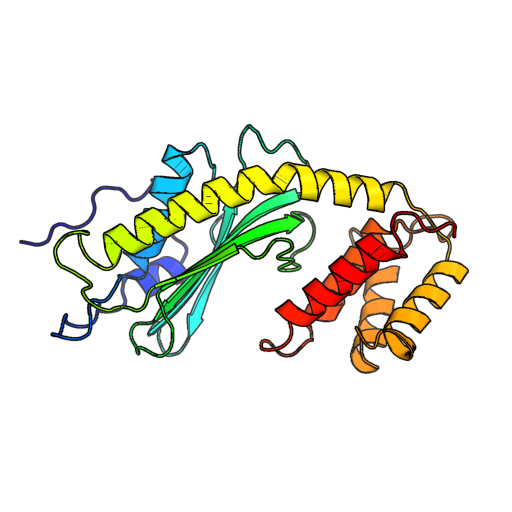0 88.25 212 GLY A C 1
ATOM 1698 O O . GLY A 1 212 ? -11.644 -5.516 25.709 1.00 88.25 212 GLY A O 1
ATOM 1699 N N . PRO A 1 213 ? -10.236 -4.190 26.847 1.00 76.31 213 PRO A N 1
ATOM 1700 C CA . PRO A 1 213 ? -10.843 -4.470 28.142 1.00 76.31 213 PRO A CA 1
ATOM 1701 C C . PRO A 1 213 ? -12.336 -4.120 28.132 1.00 76.31 213 PRO A C 1
ATOM 1703 O O . PRO A 1 213 ? -12.723 -3.084 27.596 1.00 76.31 213 PRO A O 1
ATOM 1706 N N . LYS A 1 214 ? -13.163 -4.949 28.785 1.00 85.69 214 LYS A N 1
ATOM 1707 C CA . LYS A 1 214 ? -14.641 -4.862 28.793 1.00 85.69 214 LYS A CA 1
ATOM 1708 C C . LYS A 1 214 ? -15.335 -5.288 27.490 1.00 85.69 214 LYS A C 1
ATOM 1710 O O . LYS A 1 214 ? -16.532 -5.064 27.369 1.00 85.69 214 LYS A O 1
ATOM 1715 N N . GLY A 1 215 ? -14.621 -5.917 26.554 1.00 88.25 215 GLY A N 1
ATOM 1716 C CA . GLY A 1 215 ? -15.232 -6.475 25.342 1.00 88.25 215 GLY A CA 1
ATOM 1717 C C . GLY A 1 215 ? -15.570 -5.429 24.279 1.00 88.25 215 GLY A C 1
ATOM 1718 O O . GLY A 1 215 ? -16.416 -5.685 23.430 1.00 88.25 215 GLY A O 1
ATOM 1719 N N . LEU A 1 216 ? -14.940 -4.252 24.341 1.00 93.69 216 LEU A N 1
ATOM 1720 C CA . LEU A 1 216 ? -15.162 -3.165 23.390 1.00 93.69 216 LEU A CA 1
ATOM 1721 C C . LEU A 1 216 ? -14.038 -3.100 22.355 1.00 93.69 216 LEU A C 1
ATOM 1723 O O . LEU A 1 216 ? -12.866 -3.268 22.695 1.00 93.69 216 LEU A O 1
ATOM 1727 N N . ILE A 1 217 ? -14.381 -2.770 21.117 1.00 95.44 217 ILE A N 1
ATOM 1728 C CA . ILE A 1 217 ? -13.445 -2.599 20.002 1.00 95.44 217 ILE A CA 1
ATOM 1729 C C . ILE A 1 217 ? -13.820 -1.344 19.207 1.00 95.44 217 ILE A C 1
ATOM 1731 O O . ILE A 1 217 ? -14.994 -0.969 19.166 1.00 95.44 217 ILE A O 1
ATOM 1735 N N . THR A 1 218 ? -12.842 -0.651 18.618 1.00 95.94 218 THR A N 1
ATOM 1736 C CA . THR A 1 218 ? -13.153 0.460 17.706 1.00 95.94 218 THR A CA 1
ATOM 1737 C C . THR A 1 218 ? -13.398 -0.047 16.288 1.00 95.94 218 THR A C 1
ATOM 1739 O O . THR A 1 218 ? -12.872 -1.093 15.896 1.00 95.94 218 THR A O 1
ATOM 1742 N N . LEU A 1 219 ? -14.136 0.714 15.474 1.00 96.31 219 LEU A N 1
ATOM 1743 C CA . LEU A 1 219 ? -14.296 0.390 14.054 1.00 96.31 219 LEU A CA 1
ATOM 1744 C C . LEU A 1 219 ? -12.940 0.335 13.343 1.00 96.31 219 LEU A C 1
ATOM 1746 O O . LEU A 1 219 ? -12.753 -0.486 12.453 1.00 96.31 219 LEU A O 1
ATOM 1750 N N . TRP A 1 220 ? -11.973 1.148 13.778 1.00 94.06 220 TRP A N 1
ATOM 1751 C CA . TRP A 1 220 ? -10.609 1.114 13.254 1.00 94.06 220 TRP A CA 1
ATOM 1752 C C . TRP A 1 220 ? -9.912 -0.220 13.534 1.00 94.06 220 TRP A C 1
ATOM 1754 O O . TRP A 1 220 ? -9.285 -0.789 12.640 1.00 94.06 220 TRP A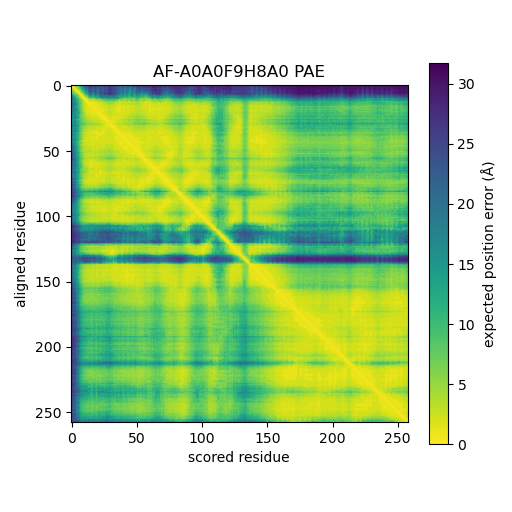 O 1
ATOM 1764 N N . ASP A 1 221 ? -10.026 -0.736 14.756 1.00 94.31 221 ASP A N 1
ATOM 1765 C CA . ASP A 1 221 ? -9.416 -2.013 15.128 1.00 94.31 221 ASP A CA 1
ATOM 1766 C C . ASP A 1 221 ? -10.083 -3.167 14.368 1.00 94.31 221 ASP A C 1
ATOM 1768 O O . ASP A 1 221 ? -9.401 -3.993 13.761 1.00 94.31 221 ASP A O 1
ATOM 1772 N N . PHE A 1 222 ? -11.419 -3.174 14.313 1.00 95.62 222 PHE A N 1
ATOM 1773 C CA . PHE A 1 222 ? -12.181 -4.158 13.546 1.00 95.62 222 PHE A CA 1
ATOM 1774 C C . PHE A 1 222 ? -11.805 -4.136 12.060 1.00 95.62 222 PHE A C 1
ATOM 1776 O O . PHE A 1 222 ? -11.466 -5.174 11.494 1.00 95.62 222 PHE A O 1
ATOM 1783 N N . TYR A 1 223 ? -11.770 -2.953 11.445 1.00 94.12 223 TYR A N 1
ATOM 1784 C CA . TYR A 1 223 ? -11.349 -2.763 10.060 1.00 94.12 223 TYR A CA 1
ATOM 1785 C C . TYR A 1 223 ? -9.936 -3.319 9.809 1.00 94.12 223 TYR A C 1
ATOM 1787 O O . TYR A 1 223 ? -9.717 -4.059 8.847 1.00 94.12 223 TYR A O 1
ATOM 1795 N N . ASN A 1 224 ? -8.978 -3.065 10.710 1.00 92.06 224 ASN A N 1
ATOM 1796 C CA . ASN A 1 224 ? -7.626 -3.617 10.586 1.00 92.06 224 ASN A CA 1
ATOM 1797 C C . ASN A 1 224 ? -7.589 -5.151 10.732 1.00 92.06 224 ASN A C 1
ATOM 1799 O O . ASN A 1 224 ? -6.866 -5.803 9.979 1.00 92.06 224 ASN A O 1
ATOM 1803 N N . ASN A 1 225 ? -8.408 -5.746 11.603 1.00 93.88 225 ASN A N 1
ATOM 1804 C CA . ASN A 1 225 ? -8.525 -7.207 11.710 1.00 93.88 225 ASN A CA 1
ATOM 1805 C C . ASN A 1 225 ? -9.084 -7.841 10.422 1.00 93.88 225 ASN A C 1
ATOM 1807 O O . ASN A 1 225 ? -8.618 -8.900 9.983 1.00 93.88 225 ASN A O 1
ATOM 1811 N N . VAL A 1 226 ? -10.057 -7.187 9.777 1.00 93.88 226 VAL A N 1
ATOM 1812 C CA . VAL A 1 226 ? -10.609 -7.663 8.500 1.00 93.88 226 VAL A CA 1
ATOM 1813 C C . VAL A 1 226 ? -9.582 -7.510 7.375 1.00 93.88 226 VAL A C 1
ATOM 1815 O O . VAL A 1 226 ? -9.366 -8.464 6.631 1.00 93.88 226 VAL A O 1
ATOM 1818 N N . THR A 1 227 ? -8.877 -6.377 7.271 1.00 90.12 227 THR A N 1
ATOM 1819 C CA . THR A 1 227 ? -7.817 -6.216 6.250 1.00 90.12 227 THR A CA 1
ATOM 1820 C C . THR A 1 227 ? -6.691 -7.245 6.404 1.00 90.12 227 THR A C 1
ATOM 1822 O O . THR A 1 227 ? -6.234 -7.802 5.407 1.00 90.12 227 THR A O 1
ATOM 1825 N N . GLU A 1 228 ? -6.286 -7.586 7.633 1.00 87.88 228 GLU A N 1
ATOM 1826 C CA . GLU A 1 228 ? -5.307 -8.658 7.864 1.00 87.88 228 GLU A CA 1
ATOM 1827 C C . GLU A 1 228 ? -5.826 -10.002 7.341 1.00 87.88 228 GLU A C 1
ATOM 1829 O O . GLU A 1 228 ? -5.138 -10.713 6.602 1.00 87.88 228 GLU A O 1
ATOM 1834 N N . THR A 1 229 ? -7.085 -10.312 7.644 1.00 90.75 229 THR A N 1
ATOM 1835 C CA . THR A 1 229 ? -7.762 -11.525 7.177 1.00 90.75 229 THR A CA 1
ATOM 1836 C C . THR A 1 229 ? -7.803 -11.612 5.647 1.00 90.75 229 THR A C 1
ATOM 1838 O O . THR A 1 229 ? -7.576 -12.684 5.063 1.00 90.75 229 THR A O 1
ATOM 1841 N N . LEU A 1 230 ? -8.041 -10.484 4.970 1.00 88.50 230 LEU A N 1
ATOM 1842 C CA . LEU A 1 230 ? -8.122 -10.400 3.513 1.00 88.50 230 LEU A CA 1
ATOM 1843 C C . LEU A 1 230 ? -6.789 -10.672 2.803 1.00 88.50 230 LEU A C 1
ATOM 1845 O O . LEU A 1 230 ? -6.806 -10.926 1.597 1.00 88.50 230 LEU A O 1
ATOM 1849 N N . LYS A 1 231 ? -5.647 -10.746 3.499 1.00 82.88 231 LYS A N 1
ATOM 1850 C CA . LYS A 1 231 ? -4.378 -11.201 2.893 1.00 82.88 231 LYS A CA 1
ATOM 1851 C C . LYS A 1 231 ? -4.413 -12.629 2.371 1.00 82.88 231 LYS A C 1
ATOM 1853 O O . LYS A 1 231 ? -3.653 -12.980 1.471 1.00 82.88 231 LYS A O 1
ATOM 1858 N N . SER A 1 232 ? -5.285 -13.457 2.938 1.00 85.44 232 SER A N 1
ATOM 1859 C CA . SER A 1 232 ? -5.515 -14.825 2.466 1.00 85.44 232 SER A CA 1
ATOM 1860 C C . SER A 1 232 ? -6.263 -14.874 1.123 1.00 85.44 232 SER A C 1
ATOM 1862 O O . SER A 1 232 ? -6.364 -15.938 0.507 1.00 85.44 232 SER A O 1
ATOM 1864 N N . THR A 1 233 ? -6.776 -13.733 0.645 1.00 81.69 233 THR A N 1
ATOM 1865 C CA . THR A 1 233 ? -7.430 -13.603 -0.660 1.00 81.69 233 THR A CA 1
ATOM 1866 C C . THR A 1 233 ? -6.441 -13.872 -1.789 1.00 81.69 233 THR A C 1
ATOM 1868 O O . THR A 1 233 ? -5.252 -13.556 -1.719 1.00 81.69 233 THR A O 1
ATOM 1871 N N . ARG A 1 234 ? -6.942 -14.436 -2.892 1.00 72.88 234 ARG A N 1
ATOM 1872 C CA . ARG A 1 234 ? -6.143 -14.615 -4.109 1.00 72.88 234 ARG A CA 1
ATOM 1873 C C . ARG A 1 234 ? -5.614 -13.263 -4.590 1.00 72.88 234 ARG A C 1
ATOM 1875 O O . ARG A 1 234 ? -6.362 -12.294 -4.662 1.00 72.88 234 ARG A O 1
ATOM 1882 N N . ALA A 1 235 ? -4.349 -13.226 -5.003 1.00 67.38 235 ALA A N 1
ATOM 1883 C CA . ALA A 1 235 ? -3.663 -11.987 -5.379 1.00 67.38 235 ALA A CA 1
ATOM 1884 C C . ALA A 1 235 ? -4.399 -11.145 -6.441 1.00 67.38 235 ALA A C 1
ATOM 1886 O O . ALA A 1 235 ? -4.272 -9.928 -6.443 1.00 67.38 235 ALA A O 1
ATOM 1887 N N . ASN A 1 236 ? -5.174 -11.771 -7.335 1.00 64.62 236 ASN A N 1
ATOM 1888 C CA . ASN A 1 236 ? -5.933 -11.072 -8.375 1.00 64.62 236 ASN A CA 1
ATOM 1889 C C . ASN A 1 236 ? -7.238 -10.420 -7.889 1.00 64.62 236 ASN A C 1
ATOM 189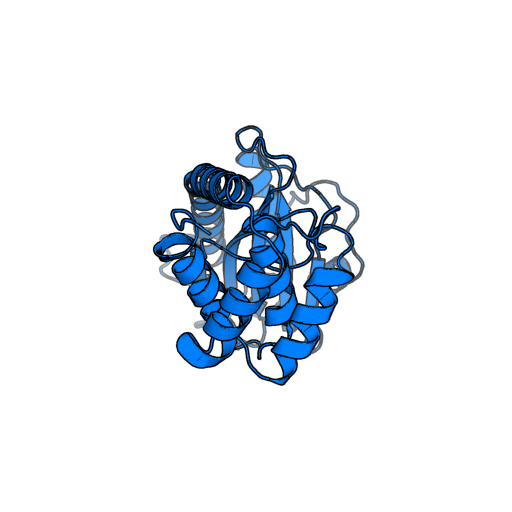1 O O . ASN A 1 236 ? -7.821 -9.680 -8.664 1.00 64.62 236 ASN A O 1
ATOM 1895 N N . LEU A 1 237 ? -7.701 -10.733 -6.675 1.00 71.06 237 LEU A N 1
ATOM 1896 C CA . LEU A 1 237 ? -8.911 -10.170 -6.055 1.00 71.06 237 LEU A CA 1
ATOM 1897 C C . LEU A 1 237 ? -8.590 -9.350 -4.800 1.00 71.06 237 LEU A C 1
ATOM 1899 O O . LEU A 1 237 ? -9.477 -8.749 -4.213 1.00 71.06 237 LEU A O 1
ATOM 1903 N N . MET A 1 238 ? -7.336 -9.365 -4.344 1.00 72.62 238 MET A N 1
ATOM 1904 C CA . MET A 1 238 ? -6.950 -8.758 -3.072 1.00 72.62 238 MET A CA 1
ATOM 1905 C C . MET A 1 238 ? -7.271 -7.261 -3.031 1.00 72.62 238 MET A C 1
ATOM 1907 O O . MET A 1 238 ? -7.833 -6.815 -2.038 1.00 72.62 238 MET A O 1
ATOM 1911 N N . ALA A 1 239 ? -6.949 -6.515 -4.092 1.00 68.94 239 ALA A N 1
ATOM 1912 C CA . ALA A 1 239 ? -7.242 -5.083 -4.170 1.00 68.94 239 ALA A CA 1
ATOM 1913 C C . ALA A 1 239 ? -8.755 -4.823 -4.114 1.00 68.94 239 ALA A C 1
ATOM 1915 O O . ALA A 1 239 ? -9.208 -4.113 -3.222 1.00 68.94 239 ALA A O 1
ATOM 1916 N N . ASP A 1 240 ? -9.524 -5.497 -4.975 1.00 74.00 240 ASP A N 1
ATOM 1917 C CA . ASP A 1 240 ? -10.984 -5.363 -5.043 1.00 74.00 240 ASP A CA 1
ATOM 1918 C C . ASP A 1 240 ? -11.638 -5.612 -3.674 1.00 74.00 240 ASP A C 1
ATOM 1920 O O . ASP A 1 240 ? -12.436 -4.804 -3.215 1.00 74.00 240 ASP A O 1
ATOM 1924 N N . ARG A 1 241 ? -11.222 -6.660 -2.946 1.00 82.19 241 ARG A N 1
ATOM 1925 C CA . ARG A 1 241 ? -11.778 -6.960 -1.613 1.00 82.19 241 ARG A CA 1
ATOM 1926 C C . ARG A 1 241 ? -11.424 -5.931 -0.544 1.00 82.19 241 ARG A C 1
ATOM 1928 O O . ARG A 1 241 ? -12.239 -5.668 0.335 1.00 82.19 241 ARG A O 1
ATOM 1935 N N . HIS A 1 242 ? -10.231 -5.341 -0.599 1.00 84.19 242 HIS A N 1
ATOM 1936 C CA . HIS A 1 242 ? -9.882 -4.253 0.317 1.00 84.19 242 HIS A CA 1
ATOM 1937 C C . HIS A 1 242 ? -10.659 -2.973 -0.014 1.00 84.19 242 HIS A C 1
ATOM 1939 O O . HIS A 1 242 ? -11.054 -2.261 0.906 1.00 84.19 242 HIS A O 1
ATOM 1945 N N . MET A 1 243 ? -10.908 -2.701 -1.300 1.00 80.88 243 MET A N 1
ATOM 1946 C CA . MET A 1 243 ? -11.737 -1.575 -1.736 1.00 80.88 243 MET A CA 1
ATOM 1947 C C . MET A 1 243 ? -13.192 -1.746 -1.300 1.00 80.88 243 MET A C 1
ATOM 1949 O O . MET A 1 243 ? -13.729 -0.841 -0.672 1.00 80.88 243 MET A O 1
ATOM 1953 N N . GLU A 1 244 ? -13.793 -2.915 -1.543 1.00 87.44 244 GLU A N 1
ATOM 1954 C CA . GLU A 1 244 ? -15.158 -3.244 -1.106 1.00 87.44 244 GLU A CA 1
ATOM 1955 C C . GLU A 1 244 ? -15.318 -3.056 0.411 1.00 87.44 244 GLU A C 1
ATOM 1957 O O . GLU A 1 244 ? -16.254 -2.399 0.864 1.00 87.44 244 GLU A O 1
ATOM 1962 N N . LEU A 1 245 ? -14.366 -3.559 1.209 1.00 92.25 245 LEU A N 1
ATOM 1963 C CA . LEU A 1 245 ? -14.363 -3.363 2.660 1.00 92.25 245 LEU A CA 1
ATOM 1964 C C . LEU A 1 245 ? -14.299 -1.884 3.046 1.00 92.25 245 LEU A C 1
ATOM 1966 O O . LEU A 1 245 ? -15.021 -1.447 3.946 1.00 92.25 245 LEU A O 1
ATOM 1970 N N . HIS A 1 246 ? -13.403 -1.129 2.417 1.00 90.12 246 HIS A N 1
ATOM 1971 C CA . HIS A 1 246 ? -13.216 0.277 2.730 1.00 90.12 246 HIS A CA 1
ATOM 1972 C C . HIS A 1 246 ? -14.466 1.094 2.384 1.00 90.12 246 HIS A C 1
ATOM 1974 O O . HIS A 1 246 ? -14.981 1.804 3.246 1.00 90.12 246 HIS A O 1
ATOM 1980 N N . GLU A 1 247 ? -15.018 0.916 1.181 1.00 89.12 247 GLU A N 1
ATOM 1981 C CA . GLU A 1 247 ? -16.264 1.558 0.751 1.00 89.12 247 GLU A CA 1
ATOM 1982 C C . GLU A 1 247 ? -17.427 1.202 1.678 1.00 89.12 247 GLU A C 1
ATOM 1984 O O . GLU A 1 247 ? -18.156 2.087 2.128 1.00 89.12 247 GLU A O 1
ATOM 1989 N N . TYR A 1 248 ? -17.579 -0.080 2.024 1.00 93.94 248 TYR A N 1
ATOM 1990 C CA . TYR A 1 248 ? -18.620 -0.523 2.943 1.00 93.94 248 TYR A CA 1
ATOM 1991 C C . TYR A 1 248 ? -18.485 0.152 4.314 1.00 93.94 248 TYR A C 1
ATOM 1993 O O . TYR A 1 248 ? -19.466 0.671 4.852 1.00 93.94 248 TYR A O 1
ATOM 2001 N N . THR A 1 249 ? -17.263 0.209 4.847 1.00 94.31 249 THR A N 1
ATOM 2002 C CA . THR A 1 249 ? -16.971 0.814 6.151 1.00 94.31 249 THR A CA 1
ATOM 2003 C C . THR A 1 249 ? -17.287 2.310 6.150 1.00 94.31 249 THR A C 1
ATOM 2005 O O . THR A 1 249 ? -18.002 2.793 7.031 1.00 94.31 249 THR A O 1
ATOM 2008 N N . MET A 1 250 ? -16.801 3.042 5.145 1.00 92.19 250 MET A N 1
ATOM 2009 C CA . MET A 1 250 ? -16.958 4.494 5.057 1.00 92.19 250 MET A CA 1
ATOM 2010 C C . MET A 1 250 ? -18.383 4.939 4.723 1.00 92.19 250 MET A C 1
ATOM 2012 O O . MET A 1 250 ? -18.802 6.003 5.172 1.00 92.19 250 MET A O 1
ATOM 2016 N N . ASN A 1 251 ? -19.145 4.138 3.979 1.00 93.75 251 ASN A N 1
ATOM 2017 C CA . ASN A 1 251 ? -20.509 4.501 3.594 1.00 93.75 251 ASN A CA 1
ATOM 2018 C C . ASN A 1 251 ? -21.561 4.067 4.620 1.00 93.75 251 ASN A C 1
ATOM 2020 O O . ASN A 1 251 ? -22.601 4.713 4.723 1.00 93.75 251 ASN A O 1
ATOM 2024 N N . ASN A 1 252 ? -21.317 2.981 5.364 1.00 94.50 252 ASN A N 1
ATOM 2025 C CA . ASN A 1 252 ? -22.356 2.358 6.189 1.00 94.50 252 ASN A CA 1
ATOM 2026 C C . ASN A 1 252 ? -22.036 2.310 7.682 1.00 94.50 252 ASN A C 1
ATOM 2028 O O . ASN A 1 252 ? -22.972 2.233 8.471 1.00 94.50 252 ASN A O 1
ATOM 2032 N N . LEU A 1 253 ? -20.758 2.321 8.084 1.00 94.81 253 LEU A N 1
ATOM 2033 C CA . LEU A 1 253 ? -20.370 2.013 9.468 1.00 94.81 253 LEU A CA 1
ATOM 2034 C C . LEU A 1 253 ? -19.852 3.217 10.256 1.00 94.81 253 LEU A C 1
ATOM 2036 O O . LEU A 1 253 ? -20.120 3.315 11.450 1.00 94.81 253 LEU A O 1
ATOM 2040 N N . VAL A 1 254 ? -19.126 4.139 9.620 1.00 91.88 254 VAL A N 1
ATOM 2041 C CA . VAL A 1 254 ? -18.492 5.277 10.323 1.00 91.88 254 VAL A CA 1
ATOM 2042 C C . VAL A 1 254 ? -19.477 6.233 10.994 1.00 91.88 254 VAL A C 1
ATOM 2044 O O . VAL A 1 254 ? -19.122 6.856 11.989 1.00 91.88 254 VAL A O 1
ATOM 2047 N N . ASP A 1 255 ? -20.706 6.325 10.487 1.00 90.06 255 ASP A N 1
ATOM 2048 C CA . ASP A 1 255 ? -21.770 7.155 11.064 1.00 90.06 255 ASP A CA 1
ATOM 2049 C C . ASP A 1 255 ? -22.893 6.299 11.693 1.00 90.06 255 ASP A C 1
ATOM 2051 O O . ASP A 1 255 ? -23.948 6.815 12.077 1.00 90.06 255 ASP A O 1
ATOM 2055 N N . TYR A 1 256 ? -22.681 4.980 11.800 1.00 89.12 256 TYR A N 1
ATOM 2056 C CA . TYR A 1 256 ? -23.649 4.045 12.368 1.00 89.12 256 TYR A CA 1
ATOM 2057 C C . TYR A 1 256 ? -23.699 4.152 13.894 1.00 89.12 256 TYR A C 1
ATOM 2059 O O . TYR A 1 256 ? -22.682 4.331 14.567 1.00 89.12 256 TYR A O 1
ATOM 2067 N N . LYS A 1 257 ? -24.901 4.008 14.457 1.00 84.56 257 LYS A N 1
ATOM 2068 C CA . LYS A 1 257 ? -25.111 3.948 15.907 1.00 84.56 257 LYS A CA 1
ATOM 2069 C C . LYS A 1 257 ? -25.245 2.492 16.330 1.00 84.56 257 LYS A C 1
ATOM 2071 O O . LYS A 1 257 ? -26.304 1.899 16.131 1.00 84.56 257 LYS A O 1
ATOM 2076 N N . PHE A 1 258 ? -24.150 1.959 16.859 1.00 82.12 258 PHE A N 1
ATOM 2077 C CA . PHE A 1 258 ? -24.069 0.623 17.442 1.00 82.12 258 PHE A CA 1
ATOM 2078 C C . PHE A 1 258 ? -24.790 0.538 18.787 1.00 82.12 258 PHE A C 1
ATOM 2080 O O . PHE A 1 258 ? -24.791 1.554 19.525 1.00 82.12 258 PHE A O 1
#

Nearest PDB structures (foldseek):
  3vd3-assembly1_D  TM=5.184E-01  e=5.303E-01  Escherichia coli
  1p32-assembly1_A  TM=2.406E-01  e=5.014E-01  Homo sapiens
  4j5t-assembly1_A  TM=3.237E-01  e=1.231E+00  Saccharomyces cerevisiae S288C

Secondary structure (DSSP, 8-state):
-----S---S-PPPHHHHHHHTSPPPPPBTTB-PPPHHHHHHHHHHHHHHTT-EE-S--EEEEEGGGTEEEEEEEEE-TT---SSEEEEEEEEEESSSSS-EEEEEEEEETT------TT-EEEEE-S----GGG-HHHHHHHHHHHHHHHHHHHHHHHHHHHHHHHHH-EE-HHHHHHHHHIIIIIS--S-HHHHHHHHHHHHH-TTTS--GGG-EEHHHHHHHHHHHHTTS-TTTHHHHHHHHHHHIIIIITT---

Foldseek 3Di:
DDPDDPQDDPDDADPLRVQLQPDDQDDDDQFFAFDRPNLLVRLLVRLCVVQQKDFPDHKDKDADPSNQKIKIKTWTDHPLQPDPQKGKIKMWIGGRVQPAFTKIWIAMDGPLAPLPQRPPTDMDGDRRGQPDPPQRGPSSVSSVVSNVRVVSHSVCNVVVVVLLVLQQVAKDAPVVLVVVLCCCVPPLVLDYPVLSVQLVCCQCPPPPLHQDPPRMGTSNSSLSSSSNSLVVPDPVCSNVSSVSSSCCCSVPPSPDDD

Radius of gyration: 20.55 Å; Cα contacts (8 Å, |Δi|>4): 399; chains: 1; bounding box: 55×37×61 Å

Mean predicted aligned error: 7.76 Å

InterPro domains:
  IPR026325 Protein of unknown function DUF932 [PF06067] (87-234)